Protein AF-A0A416ENE9-F1 (afdb_monomer)

Nearest PDB structures (foldseek):
  2een-assembly1_A  TM=2.221E-01  e=8.097E-01  Pyrococcus horikoshii
  6azi-assembly1_A  TM=4.484E-01  e=7.840E+00  Enterobacter cloacae subsp. cloacae ATCC 13047
  5muk-assembly1_A  TM=2.371E-01  e=2.894E+00  Bacteroides thetaiotaomicron VPI-5482
  2kr0-assembly1_A  TM=1.700E-01  e=6.640E+00  Homo sapiens
  4gak-assembly1_A-2  TM=2.376E-01  e=9.257E+00  Spirosoma linguale DSM 74

pLDDT: mean 71.84, std 27.65, range [28.11, 98.56]

Sequence (291 aa):
MKKYRWVLTAVFAAFLVGTSGCGKKTETIPITTISQSTDDDDPEDNLAASGDSDEIPEYDVDLSKNLNSFQLAIWGDTYEIPESYADFTALGWVYSGDDTKEIQPESFSKGESFEKDGNQITVDIANPDTTAKPVAECLIGGIHIDTSTAEGQNIYVGLPNGVTLQQSLMEDAESIYGAPKDRYETDTSVQFTYEYGLYQTITLGFDNKTGILYSSICRTLRPRLMQKRSMVSAMPQHRKWRPTRHRKPTALKSTTGPSALTMYSIIFPFRSVNFWTTTGPSIRKSPIRPF

Solvent-accessible surface area (backbone atoms only — not comparable to full-atom values): 18878 Å² total; per-residue (Å²): 144,85,88,84,83,87,89,86,86,86,89,91,82,90,90,86,90,82,88,88,85,89,83,91,82,86,89,80,90,84,90,83,82,89,83,90,79,89,81,92,74,79,80,77,82,78,76,72,77,84,71,84,70,77,79,80,83,84,62,95,61,96,62,55,81,47,72,89,61,41,48,40,25,52,80,55,49,78,47,53,49,59,37,49,35,58,63,56,36,71,75,57,42,40,72,76,68,67,50,72,46,69,38,51,44,42,37,70,52,70,75,42,48,33,36,45,97,86,29,50,38,34,30,26,40,28,26,54,43,92,54,67,37,32,46,60,76,23,29,35,17,25,47,36,45,49,36,86,40,90,42,14,55,88,61,49,36,41,37,38,78,75,43,29,54,76,67,31,40,52,67,55,52,35,70,73,73,41,83,53,78,43,79,51,77,53,95,61,34,34,34,37,31,40,72,83,49,87,57,27,38,40,37,41,33,21,36,54,86,80,28,32,24,37,29,42,36,45,34,33,52,72,29,64,61,58,54,52,55,48,52,62,68,68,46,76,79,75,74,78,80,72,83,76,80,78,77,79,82,82,86,78,90,82,89,83,87,88,85,81,89,81,91,82,88,85,84,84,88,85,84,86,81,85,88,80,87,82,80,87,87,90,83,80,89,82,81,90,84,90,132

Mean predicted aligned error: 18.84 Å

Structure (mmCIF, N/CA/C/O backbone):
data_AF-A0A416ENE9-F1
#
_entry.id   AF-A0A416ENE9-F1
#
loop_
_atom_site.group_PDB
_atom_site.id
_atom_site.type_symbol
_atom_site.label_atom_id
_atom_site.label_alt_id
_atom_site.label_comp_id
_atom_site.label_asym_id
_atom_site.label_entity_id
_atom_site.label_seq_id
_atom_site.pdbx_PDB_ins_code
_atom_site.Cartn_x
_atom_site.Cartn_y
_atom_site.Cartn_z
_atom_site.occupancy
_atom_site.B_iso_or_equiv
_atom_site.auth_seq_id
_atom_site.auth_comp_id
_atom_site.auth_asym_id
_atom_site.auth_atom_id
_atom_site.pdbx_PDB_model_num
ATOM 1 N N . MET A 1 1 ? 12.672 -19.596 32.189 1.00 39.06 1 MET A N 1
ATOM 2 C CA . MET A 1 1 ? 14.030 -19.933 32.681 1.00 39.06 1 MET A CA 1
ATOM 3 C C . MET A 1 1 ? 14.532 -21.206 32.009 1.00 39.06 1 MET A C 1
ATOM 5 O O . MET A 1 1 ? 14.071 -22.274 32.378 1.00 39.06 1 MET A O 1
ATOM 9 N N . LYS A 1 2 ? 15.472 -21.107 31.064 1.00 35.88 2 LYS A N 1
ATOM 10 C CA . LYS A 1 2 ? 16.422 -22.173 30.694 1.00 35.88 2 LYS A CA 1
ATOM 11 C C . LYS A 1 2 ? 17.692 -21.471 30.206 1.00 35.88 2 LYS A C 1
ATOM 13 O O . LYS A 1 2 ? 17.624 -20.588 29.363 1.00 35.88 2 LYS A O 1
ATOM 18 N N . LYS A 1 3 ? 18.807 -21.775 30.869 1.00 42.16 3 LYS A N 1
ATOM 19 C CA . LYS A 1 3 ? 20.123 -21.150 30.706 1.00 42.16 3 LYS A CA 1
ATOM 20 C C . LYS A 1 3 ? 20.910 -21.970 29.686 1.00 42.16 3 LYS A C 1
ATOM 22 O O . LYS A 1 3 ? 21.015 -23.174 29.891 1.00 42.16 3 LYS A O 1
ATOM 27 N N . TYR A 1 4 ? 21.531 -21.336 28.695 1.00 46.56 4 TYR A N 1
ATOM 28 C CA . TYR A 1 4 ? 22.657 -21.937 27.980 1.00 46.56 4 TYR A CA 1
ATOM 29 C C . TYR A 1 4 ? 23.856 -20.996 28.022 1.00 46.56 4 TYR A C 1
ATOM 31 O O . TYR A 1 4 ? 23.759 -19.800 27.761 1.00 46.56 4 TYR A O 1
ATOM 39 N N . ARG A 1 5 ? 24.956 -21.566 28.517 1.00 42.00 5 ARG A N 1
ATOM 40 C CA . ARG A 1 5 ? 26.229 -20.923 28.826 1.00 42.00 5 ARG A CA 1
ATOM 41 C C . ARG A 1 5 ? 27.159 -21.015 27.619 1.00 42.00 5 ARG A C 1
ATOM 43 O O . ARG A 1 5 ? 27.181 -22.017 26.917 1.00 42.00 5 ARG A O 1
ATOM 50 N N . TRP A 1 6 ? 27.938 -19.952 27.500 1.00 38.69 6 TRP A N 1
ATOM 51 C CA . TRP A 1 6 ? 29.123 -19.714 26.689 1.00 38.69 6 TRP A CA 1
ATOM 52 C C . TRP A 1 6 ? 30.122 -20.876 26.604 1.00 38.69 6 TRP A C 1
ATOM 54 O O . TRP A 1 6 ? 30.416 -21.481 27.635 1.00 38.69 6 TRP A O 1
ATOM 64 N N . VAL A 1 7 ? 30.780 -21.014 25.446 1.00 40.81 7 VAL A N 1
ATOM 65 C CA . VAL A 1 7 ? 32.229 -21.281 25.360 1.00 40.81 7 VAL A CA 1
ATOM 66 C C . VAL A 1 7 ? 32.810 -20.467 24.199 1.00 40.81 7 VAL A C 1
ATOM 68 O O . VAL A 1 7 ? 32.319 -20.523 23.079 1.00 40.81 7 VAL A O 1
ATOM 71 N N . LEU A 1 8 ? 33.849 -19.696 24.515 1.00 40.25 8 LEU A N 1
ATOM 72 C CA . LEU A 1 8 ? 34.626 -18.809 23.653 1.00 40.25 8 LEU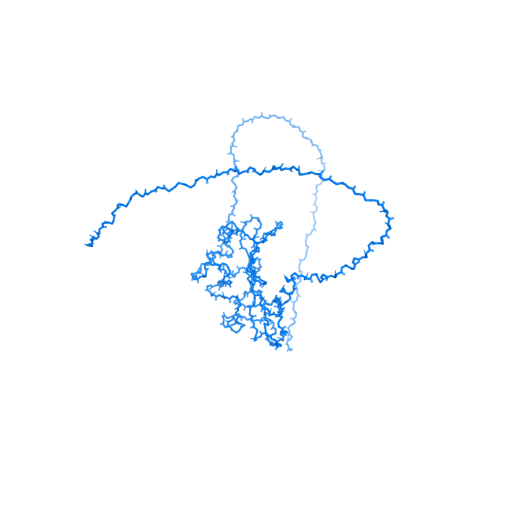 A CA 1
ATOM 73 C C . LEU A 1 8 ? 36.089 -19.262 23.795 1.00 40.25 8 LEU A C 1
ATOM 75 O O . LEU A 1 8 ? 36.548 -19.463 24.918 1.00 40.25 8 LEU A O 1
ATOM 79 N N . THR A 1 9 ? 36.800 -19.484 22.692 1.00 38.09 9 THR A N 1
ATOM 80 C CA . THR A 1 9 ? 38.258 -19.748 22.623 1.00 38.09 9 THR A CA 1
ATOM 81 C C . THR A 1 9 ? 38.667 -19.447 21.172 1.00 38.09 9 THR A C 1
ATOM 83 O O . THR A 1 9 ? 38.177 -20.115 20.276 1.00 38.09 9 THR A O 1
ATOM 86 N N . ALA A 1 10 ? 39.311 -18.343 20.780 1.00 40.31 10 ALA A N 1
ATOM 87 C CA . ALA A 1 10 ? 40.498 -17.605 21.230 1.00 40.31 10 ALA A CA 1
ATOM 88 C C . ALA A 1 10 ? 41.839 -18.166 20.691 1.00 40.31 10 ALA A C 1
ATOM 90 O O . ALA A 1 10 ? 42.343 -19.163 21.190 1.00 40.31 10 ALA A O 1
ATOM 91 N N . VAL A 1 11 ? 42.419 -17.376 19.767 1.00 33.53 11 VAL A N 1
ATOM 92 C CA . VAL A 1 11 ? 43.853 -17.062 19.563 1.00 33.53 11 VAL A CA 1
ATOM 93 C C . VAL A 1 11 ? 44.720 -18.041 18.759 1.00 33.53 11 VAL A C 1
ATOM 95 O O . VAL A 1 11 ? 45.049 -19.117 19.232 1.00 33.53 11 VAL A O 1
ATOM 98 N N . PHE A 1 12 ? 45.260 -17.552 17.633 1.00 29.70 12 PHE A N 1
ATOM 99 C CA . PHE A 1 12 ? 46.707 -17.584 17.373 1.00 29.70 12 PHE A CA 1
ATOM 100 C C . PHE A 1 12 ? 47.134 -16.326 16.607 1.00 29.70 12 PHE A C 1
ATOM 102 O O . PHE A 1 12 ? 46.606 -16.011 15.544 1.00 29.70 12 PHE A O 1
ATOM 109 N N . ALA A 1 13 ? 48.071 -15.590 17.200 1.00 36.03 13 ALA A N 1
ATOM 110 C CA . ALA A 1 13 ? 48.685 -14.390 16.661 1.00 36.03 13 ALA A CA 1
ATOM 111 C C . ALA A 1 13 ? 50.164 -14.647 16.345 1.00 36.03 13 ALA A C 1
ATOM 113 O O . ALA A 1 13 ? 50.807 -15.471 16.992 1.00 36.03 13 ALA A O 1
ATOM 114 N N . ALA A 1 14 ? 50.665 -13.800 15.444 1.00 37.34 14 ALA A N 1
ATOM 115 C CA . ALA A 1 14 ? 52.054 -13.393 15.248 1.00 37.34 14 ALA A CA 1
ATOM 116 C C . ALA A 1 14 ? 52.993 -14.338 14.483 1.00 37.34 14 ALA A C 1
ATOM 118 O O . ALA A 1 14 ? 53.414 -15.377 14.976 1.00 37.34 14 ALA A O 1
ATOM 119 N N . PHE A 1 15 ? 53.481 -13.834 13.345 1.00 28.11 15 PHE A N 1
ATOM 120 C CA . PHE A 1 15 ? 54.912 -13.867 13.052 1.00 28.11 15 PHE A CA 1
ATOM 121 C C . PHE A 1 15 ? 55.304 -12.616 12.255 1.00 28.11 15 PHE A C 1
ATOM 123 O O . PHE A 1 15 ? 54.760 -12.352 11.185 1.00 28.11 15 PHE A O 1
ATOM 130 N N . LEU A 1 16 ? 56.233 -11.828 12.800 1.00 40.56 16 LEU A N 1
ATOM 131 C CA . LEU A 1 16 ? 56.859 -10.689 12.136 1.00 40.56 16 LEU A CA 1
ATOM 132 C C . LEU A 1 16 ? 58.361 -10.670 12.476 1.00 40.56 16 LEU A C 1
ATOM 134 O O . LEU A 1 16 ? 58.737 -10.855 13.631 1.00 40.56 16 LEU A O 1
ATOM 138 N N . VAL A 1 17 ? 59.147 -10.321 11.449 1.00 43.25 17 VAL A N 1
ATOM 139 C CA . VAL A 1 17 ? 60.545 -9.835 11.407 1.00 43.25 17 VAL A CA 1
ATOM 140 C C . VAL A 1 17 ? 61.692 -10.858 11.294 1.00 43.25 17 VAL A C 1
ATOM 142 O O . VAL A 1 17 ? 61.923 -11.682 12.170 1.00 43.25 17 VAL A O 1
ATOM 145 N N . GLY A 1 18 ? 62.502 -10.668 10.235 1.00 32.44 18 GLY A N 1
ATOM 146 C CA . GLY A 1 18 ? 63.827 -11.268 10.039 1.00 32.44 18 GLY A CA 1
ATOM 147 C C . GLY A 1 18 ? 64.600 -10.748 8.808 1.00 32.44 18 GLY A C 1
ATOM 148 O O . GLY A 1 18 ? 64.788 -11.487 7.858 1.00 32.44 18 GLY A O 1
ATOM 149 N N . THR A 1 19 ? 65.019 -9.474 8.845 1.00 42.41 19 THR A N 1
ATOM 150 C CA . THR A 1 19 ? 66.296 -8.889 8.345 1.00 42.41 19 THR A CA 1
ATOM 151 C C . THR A 1 19 ? 66.898 -9.241 6.964 1.00 42.41 19 THR A C 1
ATOM 153 O O . THR A 1 19 ? 67.341 -10.366 6.749 1.00 42.41 19 THR A O 1
ATOM 156 N N . SER A 1 20 ? 67.164 -8.202 6.149 1.00 39.47 20 SER A N 1
ATOM 157 C CA . SER A 1 20 ? 68.506 -7.740 5.681 1.00 39.47 20 SER A CA 1
ATOM 158 C C . SER A 1 20 ? 68.464 -7.134 4.266 1.00 39.47 20 SER A C 1
ATOM 160 O O . SER A 1 20 ? 67.946 -7.766 3.357 1.00 39.47 20 SER A O 1
ATOM 162 N N . GLY A 1 21 ? 69.099 -5.969 4.048 1.00 28.62 21 GLY A N 1
ATOM 163 C CA . GLY A 1 21 ? 69.583 -5.591 2.703 1.00 28.62 21 GLY A CA 1
ATOM 164 C C . GLY A 1 21 ? 69.333 -4.155 2.227 1.00 28.62 21 GLY A C 1
ATOM 165 O O . GLY A 1 21 ? 68.432 -3.898 1.446 1.00 28.62 21 GLY A O 1
ATOM 166 N N . CYS A 1 22 ? 70.191 -3.252 2.696 1.00 33.41 22 CYS A N 1
ATOM 167 C CA . CYS A 1 22 ? 70.492 -1.874 2.283 1.00 33.41 22 CYS A CA 1
ATOM 168 C C . CYS A 1 22 ? 70.333 -1.481 0.787 1.00 33.41 22 CYS A C 1
ATOM 170 O O . CYS A 1 22 ? 70.773 -2.216 -0.091 1.00 33.41 22 CYS A O 1
ATOM 172 N N . GLY A 1 23 ? 69.907 -0.228 0.529 1.00 30.52 23 GLY A N 1
ATOM 173 C CA . GLY A 1 23 ? 70.379 0.548 -0.635 1.00 30.52 23 GLY A CA 1
ATOM 174 C C . GLY A 1 23 ? 69.389 1.531 -1.280 1.00 30.52 23 GLY A C 1
ATOM 175 O O . GLY A 1 23 ? 68.724 1.188 -2.247 1.00 30.52 23 GLY A O 1
ATOM 176 N N . LYS A 1 24 ? 69.348 2.789 -0.812 1.00 36.44 24 LYS A N 1
ATOM 177 C CA . LYS A 1 24 ? 68.755 3.939 -1.534 1.00 36.44 24 LYS A CA 1
ATOM 178 C C . LYS A 1 24 ? 69.532 4.231 -2.825 1.00 36.44 24 LYS A C 1
ATOM 180 O O . LYS A 1 24 ? 70.746 4.352 -2.695 1.00 36.44 24 LYS A O 1
ATOM 185 N N . LYS A 1 25 ? 68.855 4.530 -3.949 1.00 33.84 25 LYS A N 1
ATOM 186 C CA . LYS A 1 25 ? 69.170 5.648 -4.879 1.00 33.84 25 LYS A CA 1
ATOM 187 C C . LYS A 1 25 ? 67.933 6.067 -5.693 1.00 33.84 25 LYS A C 1
ATOM 189 O O . LYS A 1 25 ? 67.255 5.231 -6.275 1.00 33.84 25 LYS A O 1
ATOM 194 N N . THR A 1 26 ? 67.681 7.371 -5.684 1.00 34.91 26 THR A N 1
ATOM 195 C CA . THR A 1 26 ? 66.793 8.143 -6.568 1.00 34.91 26 THR A CA 1
ATOM 196 C C . THR A 1 26 ? 67.544 8.490 -7.864 1.00 34.91 26 THR A C 1
ATOM 198 O O . THR A 1 26 ? 68.770 8.391 -7.873 1.00 34.91 26 THR A O 1
ATOM 201 N N . GLU A 1 27 ? 66.801 8.987 -8.864 1.00 34.12 27 GLU A N 1
ATOM 202 C CA . GLU A 1 27 ? 67.192 9.574 -10.170 1.00 34.12 27 GLU A CA 1
ATOM 203 C C . GLU A 1 27 ? 67.076 8.607 -11.357 1.00 34.12 27 GLU A C 1
ATOM 205 O O . GLU A 1 27 ? 67.411 7.438 -11.227 1.00 34.12 27 GLU A O 1
ATOM 210 N N . THR A 1 28 ? 66.669 8.970 -12.576 1.00 31.48 28 THR A N 1
ATOM 211 C CA . THR A 1 28 ? 65.999 10.126 -13.203 1.00 31.48 28 THR A CA 1
ATOM 212 C C . THR A 1 28 ? 65.699 9.637 -14.632 1.00 31.48 28 THR A C 1
ATOM 214 O O . THR A 1 28 ? 66.500 8.911 -15.219 1.00 31.48 28 THR A O 1
ATOM 217 N N . ILE A 1 29 ? 64.543 9.994 -15.188 1.00 43.59 29 ILE A N 1
ATOM 218 C CA . ILE A 1 29 ? 64.125 9.680 -16.568 1.00 43.59 29 ILE A CA 1
ATOM 219 C C . ILE A 1 29 ? 65.043 10.394 -17.584 1.00 43.59 29 ILE A C 1
ATOM 221 O O . ILE A 1 29 ? 65.392 11.554 -17.360 1.00 43.59 29 ILE A O 1
ATOM 225 N N . PRO A 1 30 ? 65.326 9.784 -18.753 1.00 34.00 30 PRO A N 1
ATOM 226 C CA . PRO A 1 30 ? 65.207 10.568 -19.981 1.00 34.00 30 PRO A CA 1
ATOM 227 C C . PRO A 1 30 ? 64.375 9.865 -21.065 1.00 34.00 30 PRO A C 1
ATOM 229 O O . PRO A 1 30 ? 64.554 8.694 -21.389 1.00 34.00 30 PRO A O 1
ATOM 232 N N . ILE A 1 31 ? 63.461 10.651 -21.630 1.00 41.31 31 ILE A N 1
ATOM 233 C CA . ILE A 1 31 ? 62.626 10.379 -22.803 1.00 41.31 31 ILE A CA 1
ATOM 234 C C . ILE A 1 31 ? 63.497 10.487 -24.061 1.00 41.31 31 ILE A C 1
ATOM 236 O O . ILE A 1 31 ? 64.204 11.482 -24.192 1.00 41.31 31 ILE A O 1
ATOM 240 N N . THR A 1 32 ? 63.392 9.553 -25.017 1.00 29.34 32 THR A N 1
ATOM 241 C CA . THR A 1 32 ? 63.591 9.812 -26.464 1.00 29.34 32 THR A CA 1
ATOM 242 C C . THR A 1 32 ? 62.905 8.730 -27.319 1.00 29.34 32 THR A C 1
ATOM 244 O O . THR A 1 32 ? 63.378 7.607 -27.426 1.00 29.34 32 THR A O 1
ATOM 247 N N . THR A 1 33 ? 61.780 9.141 -27.913 1.00 32.41 33 THR A N 1
ATOM 248 C CA . THR A 1 33 ? 61.369 8.993 -29.326 1.00 32.41 33 THR A CA 1
ATOM 249 C C . THR A 1 33 ? 61.177 7.608 -29.972 1.00 32.41 33 THR A C 1
ATOM 251 O O . THR A 1 33 ? 62.104 7.004 -30.494 1.00 32.41 33 THR A O 1
ATOM 254 N N . ILE A 1 34 ? 59.892 7.230 -30.047 1.00 41.41 34 ILE A N 1
ATOM 255 C CA . ILE A 1 34 ? 59.088 6.818 -31.223 1.00 41.41 34 ILE A CA 1
ATOM 256 C C . ILE A 1 34 ? 59.750 5.901 -32.273 1.00 41.41 34 ILE A C 1
ATOM 258 O O . ILE A 1 34 ? 60.550 6.328 -33.103 1.00 41.41 34 ILE A O 1
ATOM 262 N N . SER A 1 35 ? 59.207 4.686 -32.384 1.00 32.97 35 SER A N 1
ATOM 263 C CA . SER A 1 35 ? 58.854 4.078 -33.674 1.00 32.97 35 SER A CA 1
ATOM 264 C C . SER A 1 35 ? 57.544 3.308 -33.524 1.00 32.97 35 SER A C 1
ATOM 266 O O . SER A 1 35 ? 57.396 2.476 -32.635 1.00 32.97 35 SER A O 1
ATOM 268 N N . GLN A 1 36 ? 56.580 3.682 -34.360 1.00 38.69 36 GLN A N 1
ATOM 269 C CA . GLN A 1 36 ? 55.254 3.091 -34.491 1.00 38.69 36 GLN A CA 1
ATOM 270 C C . GLN A 1 36 ? 55.334 1.746 -35.221 1.00 38.69 36 GLN A C 1
ATOM 272 O O . GLN A 1 36 ? 55.980 1.671 -36.263 1.00 38.69 36 GLN A O 1
ATOM 277 N N . SER A 1 37 ? 54.560 0.764 -34.760 1.00 37.75 37 SER A N 1
ATOM 278 C CA . SER A 1 37 ? 53.682 -0.036 -35.625 1.00 37.75 37 SER A CA 1
ATOM 279 C C . SER A 1 37 ? 52.679 -0.811 -34.764 1.00 37.75 37 SER A C 1
ATOM 281 O O . SER A 1 37 ? 53.076 -1.699 -34.021 1.00 37.75 37 SER A O 1
ATOM 283 N N . THR A 1 38 ? 51.424 -0.358 -34.847 1.00 42.97 38 THR A N 1
ATOM 284 C CA . THR A 1 38 ? 50.146 -1.096 -34.799 1.00 42.97 38 THR A CA 1
ATOM 285 C C . THR A 1 38 ? 50.106 -2.426 -34.051 1.00 42.97 38 THR A C 1
ATOM 287 O O . THR A 1 38 ? 50.621 -3.407 -34.571 1.00 42.97 38 THR A O 1
ATOM 290 N N . ASP A 1 39 ? 49.371 -2.452 -32.940 1.00 37.25 39 ASP A N 1
ATOM 291 C CA . ASP A 1 39 ? 48.390 -3.504 -32.666 1.00 37.25 39 ASP A CA 1
ATOM 292 C C . ASP A 1 39 ? 47.228 -2.862 -31.889 1.00 37.25 39 ASP A C 1
ATOM 294 O O . ASP A 1 39 ? 47.420 -2.226 -30.849 1.00 37.25 39 ASP A O 1
ATOM 298 N N . ASP A 1 40 ? 46.051 -2.917 -32.512 1.00 50.19 40 ASP A N 1
ATOM 299 C CA . ASP A 1 40 ? 44.753 -2.573 -31.944 1.00 50.19 40 ASP A CA 1
ATOM 300 C C . ASP A 1 40 ? 44.387 -3.647 -30.915 1.00 50.19 40 ASP A C 1
ATOM 302 O O . ASP A 1 40 ? 44.014 -4.751 -31.297 1.00 50.19 40 ASP A O 1
ATOM 306 N N . ASP A 1 41 ? 44.460 -3.318 -29.628 1.00 45.22 41 ASP A N 1
ATOM 307 C CA . ASP A 1 41 ? 43.776 -4.072 -28.578 1.00 45.22 41 ASP A CA 1
ATOM 308 C C . ASP A 1 41 ? 42.846 -3.105 -27.841 1.00 45.22 41 ASP A C 1
ATOM 310 O O . ASP A 1 41 ? 43.226 -2.401 -26.900 1.00 45.22 41 ASP A O 1
ATOM 314 N N . ASP A 1 42 ? 41.617 -3.045 -28.348 1.00 45.09 42 ASP A N 1
ATOM 315 C CA . ASP A 1 42 ? 40.442 -2.568 -27.628 1.00 45.09 42 ASP A CA 1
ATOM 316 C C . ASP A 1 42 ? 40.254 -3.477 -26.400 1.00 45.09 42 ASP A C 1
ATOM 318 O O . ASP A 1 42 ? 40.093 -4.691 -26.571 1.00 45.09 42 ASP A O 1
ATOM 322 N N . PRO A 1 43 ? 40.338 -2.980 -25.153 1.00 47.91 43 PRO A N 1
ATOM 323 C CA . PRO A 1 43 ? 40.020 -3.819 -24.018 1.00 47.91 43 PRO A CA 1
ATOM 324 C C . PRO A 1 43 ? 38.510 -4.037 -24.020 1.00 47.91 43 PRO A C 1
ATOM 326 O O . PRO A 1 43 ? 37.755 -3.142 -23.640 1.00 47.91 43 PRO A O 1
ATOM 329 N N . GLU A 1 44 ? 38.094 -5.235 -24.444 1.00 45.91 44 GLU A N 1
ATOM 330 C CA . GLU A 1 44 ? 36.730 -5.716 -24.269 1.00 45.91 44 GLU A CA 1
ATOM 331 C C . GLU A 1 44 ? 36.257 -5.390 -22.851 1.00 45.91 44 GLU A C 1
ATOM 333 O O . GLU A 1 44 ? 36.810 -5.858 -21.848 1.00 45.91 44 GLU A O 1
ATOM 338 N N . ASP A 1 45 ? 35.221 -4.558 -22.805 1.00 40.84 45 ASP A N 1
ATOM 339 C CA . ASP A 1 45 ? 34.403 -4.284 -21.642 1.00 40.84 45 ASP A CA 1
ATOM 340 C C . ASP A 1 45 ? 33.721 -5.586 -21.220 1.00 40.84 45 ASP A C 1
ATOM 342 O O . ASP A 1 45 ? 32.595 -5.902 -21.601 1.00 40.84 45 ASP A O 1
ATOM 346 N N . ASN A 1 46 ? 34.446 -6.398 -20.456 1.00 43.50 46 ASN A N 1
ATOM 347 C CA . ASN A 1 46 ? 33.910 -7.585 -19.817 1.00 43.50 46 ASN A CA 1
ATOM 348 C C . ASN A 1 46 ? 33.151 -7.150 -18.554 1.00 43.50 46 ASN A C 1
ATOM 350 O O . ASN A 1 46 ? 33.515 -7.479 -17.421 1.00 43.50 46 ASN A O 1
ATOM 354 N N . LEU A 1 47 ? 32.074 -6.386 -18.764 1.00 44.91 47 LEU A N 1
ATOM 355 C CA . LEU A 1 47 ? 30.949 -6.321 -17.843 1.00 44.91 47 LEU A CA 1
ATOM 356 C C . LEU A 1 47 ? 30.324 -7.713 -17.827 1.00 44.91 47 LEU A C 1
ATOM 358 O O . LEU A 1 47 ? 29.388 -8.025 -18.562 1.00 44.91 47 LEU A O 1
ATOM 362 N N . ALA A 1 48 ? 30.885 -8.571 -16.979 1.00 35.47 48 ALA A N 1
ATOM 363 C CA . ALA A 1 48 ? 30.236 -9.789 -16.554 1.00 35.47 48 ALA A CA 1
ATOM 364 C C . ALA A 1 48 ? 28.869 -9.395 -15.983 1.00 35.47 48 ALA A C 1
ATOM 366 O O . ALA A 1 48 ? 28.764 -8.890 -14.865 1.00 35.47 48 ALA A O 1
ATOM 367 N N . ALA A 1 49 ? 27.828 -9.602 -16.787 1.00 42.19 49 ALA A N 1
ATOM 368 C CA . ALA A 1 49 ? 26.459 -9.638 -16.332 1.00 42.19 49 ALA A CA 1
ATOM 369 C C . ALA A 1 49 ? 26.375 -10.737 -15.268 1.00 42.19 49 ALA A C 1
ATOM 371 O O . ALA A 1 49 ? 26.264 -11.924 -15.576 1.00 42.19 49 ALA A O 1
ATOM 372 N N . SER A 1 50 ? 26.469 -10.346 -14.000 1.00 43.94 50 SER A N 1
ATOM 373 C CA . SER A 1 50 ? 26.054 -11.167 -12.871 1.00 43.94 50 SER A CA 1
ATOM 374 C C . SER A 1 50 ? 24.526 -11.215 -12.877 1.00 43.94 50 SER A C 1
ATOM 376 O O . SER A 1 50 ? 23.866 -10.561 -12.075 1.00 43.94 50 SER A O 1
ATOM 378 N N . GLY A 1 51 ? 23.976 -11.903 -13.873 1.00 40.62 51 GLY A N 1
ATOM 379 C CA . GLY A 1 51 ? 22.555 -12.149 -14.039 1.00 40.62 51 GLY A CA 1
ATOM 380 C C . GLY A 1 51 ? 22.193 -13.479 -13.403 1.00 40.62 51 GLY A C 1
ATOM 381 O O . GLY A 1 51 ? 21.964 -14.445 -14.117 1.00 40.62 51 GLY A O 1
ATOM 382 N N . ASP A 1 52 ? 22.146 -13.508 -12.075 1.00 37.22 52 ASP A N 1
ATOM 383 C CA . ASP A 1 52 ? 21.163 -14.338 -11.375 1.00 37.22 52 ASP A CA 1
ATOM 384 C C . ASP A 1 52 ? 20.024 -13.374 -11.017 1.00 37.22 52 ASP A C 1
ATOM 386 O O . ASP A 1 52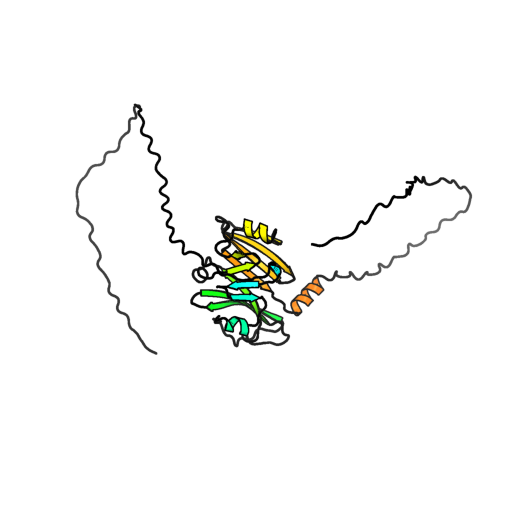 ? 19.871 -12.915 -9.889 1.00 37.22 52 ASP A O 1
ATOM 390 N N . SER A 1 53 ? 19.335 -12.895 -12.057 1.00 53.56 53 SER A N 1
ATOM 391 C CA . SER A 1 53 ? 18.083 -12.174 -11.870 1.00 53.56 53 SER A CA 1
ATOM 392 C C . SER A 1 53 ? 17.038 -13.254 -11.683 1.00 53.56 53 SER A C 1
ATOM 394 O O . SER A 1 53 ? 16.616 -13.851 -12.673 1.00 53.56 53 SER A O 1
ATOM 396 N N . ASP A 1 54 ? 16.656 -13.522 -10.437 1.00 67.62 54 ASP A N 1
ATOM 397 C CA . ASP A 1 54 ? 15.464 -14.314 -10.158 1.00 67.62 54 ASP A CA 1
ATOM 398 C C . ASP A 1 54 ? 14.314 -13.746 -11.005 1.00 67.62 54 ASP A C 1
ATOM 400 O O . ASP A 1 54 ? 14.018 -12.547 -10.972 1.00 67.62 54 ASP A O 1
ATOM 404 N N . GLU A 1 55 ? 13.738 -14.586 -11.863 1.00 78.81 55 GLU A N 1
ATOM 405 C CA . GLU A 1 55 ? 12.640 -14.192 -12.737 1.00 78.81 55 GLU A CA 1
ATOM 406 C C . GLU A 1 55 ? 11.445 -13.796 -11.863 1.00 78.81 55 GLU A C 1
ATOM 408 O O . GLU A 1 55 ? 10.964 -14.590 -11.051 1.00 78.81 55 GLU A O 1
ATOM 413 N N . ILE A 1 56 ? 10.981 -12.550 -11.998 1.00 83.12 56 ILE A N 1
ATOM 414 C CA . ILE A 1 56 ? 9.813 -12.062 -11.261 1.00 83.12 56 ILE A CA 1
ATOM 415 C C . ILE A 1 56 ? 8.583 -12.830 -11.768 1.00 83.12 56 ILE A C 1
ATOM 417 O O . ILE A 1 56 ? 8.273 -12.738 -12.958 1.00 83.12 56 ILE A O 1
ATOM 421 N N . PRO A 1 57 ? 7.870 -13.572 -10.901 1.00 86.38 57 PRO A N 1
ATOM 422 C CA . PRO A 1 57 ? 6.722 -14.359 -11.310 1.00 86.38 57 PRO A CA 1
ATOM 423 C C . PRO A 1 57 ? 5.586 -13.454 -11.784 1.00 86.38 57 PRO A C 1
ATOM 425 O O . PRO A 1 57 ? 5.233 -12.466 -11.136 1.00 86.38 57 PRO A O 1
ATOM 428 N N . GLU A 1 58 ? 4.986 -13.838 -12.904 1.00 85.50 58 GLU A N 1
ATOM 429 C CA . GLU A 1 58 ? 3.800 -13.193 -13.451 1.00 85.50 58 GLU A CA 1
ATOM 430 C C . GLU A 1 58 ? 2.537 -13.876 -12.912 1.00 85.50 58 GLU A C 1
ATOM 432 O O . GLU A 1 58 ? 2.442 -15.105 -12.863 1.00 85.50 58 GLU A O 1
ATOM 437 N N . TYR A 1 59 ? 1.556 -13.071 -12.505 1.00 88.19 59 TYR A N 1
ATOM 438 C CA . TYR A 1 59 ? 0.263 -13.547 -12.019 1.00 88.19 59 TYR A CA 1
ATOM 439 C C . TYR A 1 59 ? -0.832 -13.042 -12.956 1.00 88.19 59 TYR A C 1
ATOM 441 O O . TYR A 1 59 ? -0.947 -11.838 -13.182 1.00 88.19 59 TYR A O 1
ATOM 449 N N . ASP A 1 60 ? -1.654 -13.955 -13.472 1.00 86.75 60 ASP A N 1
ATOM 450 C CA . ASP A 1 60 ? -2.836 -13.604 -14.263 1.00 86.75 60 ASP A CA 1
ATOM 451 C C . ASP A 1 60 ? -3.951 -13.123 -13.323 1.00 86.75 60 ASP A C 1
ATOM 453 O O . ASP A 1 60 ? -4.590 -13.924 -12.636 1.00 86.75 60 ASP A O 1
ATOM 457 N N . VAL A 1 61 ? -4.132 -11.802 -13.238 1.00 91.12 61 VAL A N 1
ATOM 458 C CA . VAL A 1 61 ? -5.112 -11.162 -12.351 1.00 91.12 61 VAL A CA 1
ATOM 459 C C . VAL A 1 61 ? -5.948 -10.148 -13.126 1.00 91.12 61 VAL A C 1
ATOM 461 O O . VAL A 1 61 ? -5.421 -9.219 -13.737 1.00 91.12 61 VAL A O 1
ATOM 464 N N . ASP A 1 62 ? -7.273 -10.287 -13.049 1.00 91.50 62 ASP A N 1
ATOM 465 C CA . ASP A 1 62 ? -8.224 -9.343 -13.643 1.00 91.50 62 ASP A CA 1
ATOM 466 C C . ASP A 1 62 ? -8.474 -8.161 -12.692 1.00 91.50 62 ASP A C 1
ATOM 468 O O . ASP A 1 62 ? -9.402 -8.161 -11.881 1.00 91.50 62 ASP A O 1
ATOM 472 N N . LEU A 1 63 ? -7.599 -7.156 -12.760 1.00 94.56 63 LEU A N 1
ATOM 473 C CA . LEU A 1 63 ? -7.760 -5.900 -12.028 1.00 94.56 63 LEU A CA 1
ATOM 474 C C . LEU A 1 63 ? -8.602 -4.891 -12.819 1.00 94.56 63 LEU A C 1
ATOM 476 O O . LEU A 1 63 ? -8.613 -4.857 -14.052 1.00 94.56 63 LEU A O 1
ATOM 480 N N . SER A 1 64 ? -9.249 -3.976 -12.095 1.00 93.19 64 SER A N 1
ATOM 481 C CA . SER A 1 64 ? -9.842 -2.771 -12.683 1.00 93.19 64 SER A CA 1
ATOM 482 C C . SER A 1 64 ? -8.872 -2.053 -13.628 1.00 93.19 64 SER A C 1
ATOM 484 O O . SER A 1 64 ? -7.668 -1.989 -13.398 1.00 93.19 64 SER A O 1
ATOM 486 N N . LYS A 1 65 ? -9.422 -1.407 -14.660 1.00 91.81 65 LYS A N 1
ATOM 487 C CA . LYS A 1 65 ? -8.660 -0.555 -15.590 1.00 91.81 65 LYS A CA 1
ATOM 488 C C . LYS A 1 65 ? -8.334 0.828 -15.035 1.00 91.81 65 LYS A C 1
ATOM 490 O O . LYS A 1 65 ? -7.621 1.594 -15.672 1.00 91.81 65 LYS A O 1
ATOM 495 N N . ASN A 1 66 ? -8.912 1.211 -13.902 1.00 91.44 66 ASN A N 1
ATOM 496 C CA . ASN A 1 66 ? -8.731 2.547 -13.347 1.00 91.44 66 ASN A CA 1
ATOM 497 C C . ASN A 1 66 ? -7.973 2.470 -12.032 1.00 91.44 66 ASN A C 1
ATOM 499 O O . ASN A 1 66 ? -8.405 1.770 -11.122 1.00 91.44 66 ASN A O 1
ATOM 503 N N . LEU A 1 67 ? -6.918 3.274 -11.900 1.00 94.12 67 LEU A N 1
ATOM 504 C CA . LEU A 1 67 ? -6.127 3.368 -10.673 1.00 94.12 67 LEU A CA 1
ATOM 505 C C . LEU A 1 67 ? -6.969 3.832 -9.467 1.00 94.12 67 LEU A C 1
ATOM 507 O O . LEU A 1 67 ? -6.732 3.431 -8.334 1.00 94.12 67 LEU A O 1
ATOM 511 N N . ASN A 1 68 ? -8.030 4.608 -9.707 1.00 92.88 68 ASN A N 1
ATOM 512 C CA . ASN A 1 68 ? -8.952 5.069 -8.666 1.00 92.88 68 ASN A CA 1
ATOM 513 C C . ASN A 1 68 ? -9.943 4.006 -8.152 1.00 92.88 68 ASN A C 1
ATOM 515 O O . ASN A 1 68 ? -10.799 4.348 -7.335 1.00 92.88 68 ASN A O 1
ATOM 519 N N . SER A 1 69 ? -9.860 2.752 -8.613 1.00 94.00 69 SER A N 1
ATOM 520 C CA . SER A 1 69 ? -10.564 1.642 -7.963 1.00 94.00 69 SER A CA 1
ATOM 521 C C . SER A 1 69 ? -9.912 1.236 -6.646 1.00 94.00 69 SER A C 1
ATOM 523 O O . SER A 1 69 ? -10.543 0.528 -5.874 1.00 94.00 69 SER A O 1
ATOM 525 N N . PHE A 1 70 ? -8.671 1.676 -6.385 1.00 95.06 70 PHE A N 1
ATOM 526 C CA . PHE A 1 70 ? -7.891 1.280 -5.206 1.00 95.06 70 PHE A CA 1
ATOM 527 C C . PHE A 1 70 ? -7.733 -0.240 -5.076 1.00 95.06 70 PHE A C 1
ATOM 529 O O . PHE A 1 70 ? -7.618 -0.766 -3.968 1.00 95.06 70 PHE A O 1
ATOM 536 N N . GLN A 1 71 ? -7.719 -0.923 -6.222 1.00 96.19 71 GLN A N 1
ATOM 537 C CA . GLN A 1 71 ? -7.425 -2.343 -6.307 1.00 96.19 71 GLN A CA 1
ATOM 538 C C . GLN A 1 71 ? -5.939 -2.568 -6.560 1.00 96.19 71 GLN A C 1
ATOM 540 O O . GLN A 1 71 ? -5.308 -1.811 -7.300 1.00 96.19 71 GLN A O 1
ATOM 545 N N . LEU A 1 72 ? -5.403 -3.624 -5.965 1.00 97.19 72 LEU A N 1
ATOM 546 C CA . LEU A 1 72 ? -4.079 -4.155 -6.265 1.00 97.19 72 LEU A CA 1
ATOM 547 C C . LEU A 1 72 ? -4.094 -5.674 -6.103 1.00 97.19 72 LEU A C 1
ATOM 549 O O . LEU A 1 72 ? -4.965 -6.220 -5.428 1.00 97.19 72 LEU A O 1
ATOM 553 N N . ALA A 1 73 ? -3.114 -6.340 -6.693 1.00 97.19 73 ALA A N 1
ATOM 554 C CA . ALA A 1 73 ? -2.873 -7.756 -6.484 1.00 97.19 73 ALA A CA 1
ATOM 555 C C . ALA A 1 73 ? -1.569 -7.957 -5.717 1.00 97.19 73 ALA A C 1
ATOM 557 O O . ALA A 1 73 ? -0.581 -7.311 -6.054 1.00 97.19 73 ALA A O 1
ATOM 558 N N . ILE A 1 74 ? -1.542 -8.856 -4.733 1.00 97.38 74 ILE A N 1
ATOM 559 C CA . ILE A 1 74 ? -0.311 -9.297 -4.060 1.00 97.38 74 ILE A CA 1
ATOM 560 C C . ILE A 1 74 ? -0.231 -10.814 -4.200 1.00 97.38 74 ILE A C 1
ATOM 562 O O . ILE A 1 74 ? -1.125 -11.512 -3.728 1.00 97.38 74 ILE A O 1
ATOM 566 N N . TRP A 1 75 ? 0.812 -11.321 -4.865 1.00 95.69 75 TRP A N 1
ATOM 567 C CA . TRP A 1 75 ? 0.967 -12.754 -5.183 1.00 95.69 75 TRP A CA 1
ATOM 568 C C . TRP A 1 75 ? -0.259 -13.387 -5.867 1.00 95.69 75 TRP A C 1
ATOM 570 O O . TRP A 1 75 ? -0.596 -14.544 -5.627 1.00 95.69 75 TRP A O 1
ATOM 580 N N . GLY A 1 76 ? -0.956 -12.614 -6.700 1.00 94.38 76 GLY A N 1
ATOM 581 C CA . GLY A 1 76 ? -2.170 -13.052 -7.391 1.00 94.38 76 GLY A CA 1
ATOM 582 C C . GLY A 1 76 ? -3.475 -12.847 -6.612 1.00 94.38 76 GLY A C 1
ATOM 583 O O . GLY A 1 76 ? -4.535 -12.792 -7.233 1.00 94.38 76 GLY A O 1
ATOM 584 N N . ASP A 1 77 ? -3.429 -12.655 -5.290 1.00 96.38 77 ASP A N 1
ATOM 585 C CA . ASP A 1 77 ? -4.619 -12.331 -4.494 1.00 96.38 77 ASP A CA 1
ATOM 586 C C . ASP A 1 77 ? -5.023 -10.872 -4.736 1.00 96.38 77 ASP A C 1
ATOM 588 O O . ASP A 1 77 ? -4.183 -9.977 -4.657 1.00 96.38 77 ASP A O 1
ATOM 592 N N . THR A 1 78 ? -6.302 -10.613 -5.020 1.00 96.31 78 THR A N 1
ATOM 593 C CA . THR A 1 78 ? -6.819 -9.255 -5.266 1.00 96.31 78 THR A CA 1
ATOM 594 C C . THR A 1 78 ? -7.320 -8.611 -3.977 1.00 96.31 78 THR A C 1
ATOM 596 O O . THR A 1 78 ? -8.066 -9.233 -3.228 1.00 96.31 78 THR A O 1
ATOM 599 N N . TYR A 1 79 ? -6.971 -7.343 -3.776 1.00 96.19 79 TYR A N 1
ATOM 600 C CA . TYR A 1 79 ? -7.371 -6.515 -2.638 1.00 96.19 79 TYR A CA 1
ATOM 601 C C . TYR A 1 79 ? -8.071 -5.254 -3.143 1.00 96.19 79 TYR A C 1
ATOM 603 O O . TYR A 1 79 ? -7.656 -4.691 -4.158 1.00 96.19 79 TYR A O 1
ATOM 611 N N . GLU A 1 80 ? -9.079 -4.764 -2.418 1.00 94.88 80 GLU A N 1
ATOM 612 C CA . GLU A 1 80 ? -9.757 -3.491 -2.710 1.00 94.88 80 GLU A CA 1
ATOM 613 C C . GLU A 1 80 ? -9.824 -2.614 -1.457 1.00 94.88 80 GLU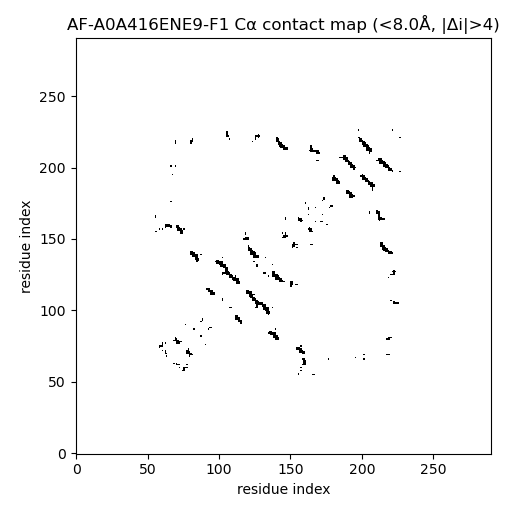 A C 1
ATOM 615 O O . GLU A 1 80 ? -10.471 -2.963 -0.475 1.00 94.88 80 GLU A O 1
ATOM 620 N N . ILE A 1 81 ? -9.174 -1.445 -1.480 1.00 94.25 81 ILE A N 1
ATOM 621 C CA . ILE A 1 81 ? -9.056 -0.594 -0.287 1.00 94.25 81 ILE A CA 1
ATOM 622 C C . ILE A 1 81 ? -10.145 0.495 -0.253 1.00 94.25 81 ILE A C 1
ATOM 624 O O . ILE A 1 81 ? -10.221 1.335 -1.158 1.00 94.25 81 ILE A O 1
ATOM 628 N N . PRO A 1 82 ? -10.925 0.607 0.840 1.00 94.81 82 PRO A N 1
ATOM 629 C CA . PRO A 1 82 ? -10.739 -0.074 2.120 1.00 94.81 82 PRO A CA 1
ATOM 630 C C . PRO A 1 82 ? -11.415 -1.450 2.194 1.00 94.81 82 PRO A C 1
ATOM 632 O O . PRO A 1 82 ? -12.504 -1.631 1.656 1.00 94.81 82 PRO A O 1
ATOM 635 N N . GLU A 1 83 ? -10.829 -2.347 2.986 1.00 95.12 83 GLU A N 1
ATOM 636 C CA . GLU A 1 83 ? -11.341 -3.701 3.255 1.00 95.12 83 GLU A CA 1
ATOM 637 C C . GLU A 1 83 ? -11.466 -3.947 4.767 1.00 95.12 83 GLU A C 1
ATOM 639 O O . GLU A 1 83 ? -10.910 -3.191 5.567 1.00 95.12 83 GLU A O 1
ATOM 644 N N . SER A 1 84 ? -12.211 -4.965 5.204 1.00 96.31 84 SER A N 1
ATOM 645 C CA . SER A 1 84 ? -12.256 -5.312 6.627 1.00 96.31 84 SER A CA 1
ATOM 646 C C . SER A 1 84 ? -10.939 -5.950 7.088 1.00 96.31 84 SER A C 1
ATOM 648 O O . SER A 1 84 ? -10.285 -6.668 6.335 1.00 96.31 84 SER A O 1
ATOM 650 N N . TYR A 1 85 ? -10.546 -5.721 8.347 1.00 97.62 85 TYR A N 1
ATOM 651 C CA . TYR A 1 85 ? -9.401 -6.422 8.945 1.00 97.62 85 TYR A CA 1
ATOM 652 C C . TYR A 1 85 ? -9.570 -7.952 8.883 1.00 97.62 85 TYR A C 1
ATOM 654 O O . TYR A 1 85 ? -8.607 -8.686 8.658 1.00 97.62 85 TYR A O 1
ATOM 662 N N . ALA A 1 86 ? -10.798 -8.439 9.078 1.00 97.56 86 ALA A N 1
ATOM 663 C CA . ALA A 1 86 ? -11.103 -9.865 9.073 1.00 97.56 86 ALA A CA 1
ATOM 664 C C . ALA A 1 86 ? -10.861 -10.506 7.698 1.00 97.56 86 ALA A C 1
ATOM 666 O O . ALA A 1 86 ? -10.217 -11.549 7.628 1.00 97.56 86 ALA A O 1
ATOM 667 N N . ASP A 1 87 ? -11.318 -9.871 6.617 1.00 97.31 87 ASP A N 1
ATOM 668 C CA . ASP A 1 87 ? -11.114 -10.385 5.257 1.00 97.31 87 ASP A CA 1
ATOM 669 C C . ASP A 1 87 ? -9.625 -10.329 4.878 1.00 97.31 87 ASP A C 1
ATOM 671 O O . ASP A 1 87 ? -9.061 -11.313 4.399 1.00 97.31 87 ASP A O 1
ATOM 675 N N . PHE A 1 88 ? -8.942 -9.239 5.242 1.00 97.81 88 PHE A N 1
ATOM 676 C CA . PHE A 1 88 ? -7.507 -9.087 5.010 1.00 97.81 88 PHE A CA 1
ATOM 677 C C . PHE A 1 88 ? -6.663 -10.170 5.703 1.00 97.81 88 PHE A C 1
ATOM 679 O O . PHE A 1 88 ? -5.758 -10.750 5.103 1.00 97.81 88 PHE A O 1
ATOM 686 N N . THR A 1 89 ? -6.966 -10.486 6.965 1.00 97.69 89 THR A N 1
ATOM 687 C CA . THR A 1 89 ? -6.255 -11.539 7.715 1.00 97.69 89 THR A CA 1
ATOM 688 C C . THR A 1 89 ? -6.668 -12.951 7.299 1.00 97.69 89 THR A C 1
ATOM 690 O O . THR A 1 89 ? -5.857 -13.875 7.388 1.00 97.69 89 THR A O 1
ATOM 693 N N . ALA A 1 90 ? -7.877 -13.140 6.760 1.00 97.50 90 ALA A N 1
ATOM 694 C CA . ALA A 1 90 ? -8.302 -14.415 6.180 1.00 97.50 90 ALA A CA 1
ATOM 695 C C . ALA A 1 90 ? -7.467 -14.816 4.948 1.00 97.50 90 ALA A C 1
ATOM 697 O O . ALA A 1 90 ? -7.340 -16.007 4.664 1.00 97.50 90 ALA A O 1
ATOM 698 N N . LEU A 1 91 ? -6.835 -13.848 4.273 1.00 96.50 91 LEU A N 1
ATOM 699 C CA . LEU A 1 91 ? -5.874 -14.074 3.185 1.00 96.50 91 LEU A CA 1
ATOM 700 C C . LEU A 1 91 ? -4.475 -14.495 3.680 1.00 96.50 91 LEU A C 1
ATOM 702 O O . LEU A 1 91 ? -3.550 -14.642 2.880 1.00 96.50 91 LEU A O 1
ATOM 706 N N . GLY A 1 92 ? -4.300 -14.712 4.988 1.00 97.06 92 GLY A N 1
ATOM 707 C CA . GLY A 1 92 ? -3.076 -15.250 5.588 1.00 97.06 92 GLY A CA 1
ATOM 708 C C . GLY A 1 92 ? -2.115 -14.203 6.147 1.00 97.06 92 GLY A C 1
ATOM 709 O O . GLY A 1 92 ? -1.044 -14.571 6.623 1.00 97.06 92 GLY A O 1
ATOM 710 N N . TRP A 1 93 ? -2.479 -12.918 6.116 1.00 98.19 93 TRP A N 1
ATOM 711 C CA . TRP A 1 93 ? -1.711 -11.869 6.783 1.00 98.19 93 TRP A CA 1
ATOM 712 C C . TRP A 1 93 ? -1.861 -11.961 8.299 1.00 98.19 93 TRP A C 1
ATOM 714 O O . TRP A 1 93 ? -2.970 -12.043 8.829 1.00 98.19 93 TRP A O 1
ATOM 724 N N . VAL A 1 94 ? -0.737 -11.890 9.005 1.00 98.38 94 VAL A N 1
ATOM 725 C CA . VAL A 1 94 ? -0.680 -11.890 10.467 1.00 98.38 94 VAL A CA 1
ATOM 726 C C . VAL A 1 94 ? -0.262 -10.507 10.939 1.00 98.38 94 VAL A C 1
ATOM 728 O O . VAL A 1 94 ? 0.780 -9.999 10.536 1.00 98.38 94 VAL A O 1
ATOM 731 N N . TYR A 1 95 ? -1.073 -9.887 11.793 1.00 98.38 95 TYR A N 1
ATOM 732 C CA . TYR A 1 95 ? -0.726 -8.604 12.397 1.00 98.38 95 TYR A CA 1
ATOM 733 C C . TYR A 1 95 ? 0.363 -8.790 13.461 1.00 98.38 95 TYR A C 1
ATOM 735 O O . TYR A 1 95 ? 0.201 -9.602 14.373 1.00 98.38 95 TYR A O 1
ATOM 743 N N . SER A 1 96 ? 1.451 -8.020 13.376 1.00 97.62 96 SER A N 1
ATOM 744 C CA . SER A 1 96 ? 2.571 -8.110 14.329 1.00 97.62 96 SER A CA 1
ATOM 745 C C . SER A 1 96 ? 2.338 -7.301 15.620 1.00 97.62 96 SER A C 1
ATOM 747 O O . SER A 1 96 ? 3.162 -7.344 16.536 1.00 97.62 96 SER A O 1
ATOM 749 N N . GLY A 1 97 ? 1.246 -6.528 15.698 1.00 96.56 97 GLY A N 1
ATOM 750 C CA . GLY A 1 97 ? 0.898 -5.683 16.844 1.00 96.56 97 GLY A CA 1
ATOM 751 C C . GLY A 1 97 ? -0.145 -6.287 17.793 1.00 96.56 97 GLY A C 1
ATOM 752 O O . GLY A 1 97 ? -0.361 -7.493 17.838 1.00 96.56 97 GLY A O 1
ATOM 753 N N . ASP A 1 98 ? -0.779 -5.423 18.590 1.00 97.12 98 ASP A N 1
ATOM 754 C CA . ASP A 1 98 ? -1.854 -5.792 19.522 1.00 97.12 98 ASP A CA 1
ATOM 755 C C . ASP A 1 98 ? -3.217 -5.533 18.871 1.00 97.12 98 ASP A C 1
ATOM 757 O O . ASP A 1 98 ? -3.650 -4.382 18.753 1.00 97.12 98 ASP A O 1
ATOM 761 N N . ASP A 1 99 ? -3.887 -6.599 18.434 1.00 96.38 99 ASP A N 1
ATOM 762 C CA . ASP A 1 99 ? -5.173 -6.541 17.733 1.00 96.38 99 ASP A CA 1
ATOM 763 C C . ASP A 1 99 ? -6.357 -6.147 18.641 1.00 96.38 99 ASP A C 1
ATOM 765 O O . ASP A 1 99 ? -7.427 -5.769 18.149 1.00 96.38 99 ASP A O 1
ATOM 769 N N . THR A 1 100 ? -6.156 -6.153 19.962 1.00 97.12 100 THR A N 1
ATOM 770 C CA . THR A 1 100 ? -7.143 -5.717 20.961 1.00 97.12 100 THR A CA 1
ATOM 771 C C . THR A 1 100 ? -7.050 -4.229 21.278 1.00 97.12 100 THR A C 1
ATOM 773 O O . THR A 1 100 ? -7.969 -3.657 21.873 1.00 97.12 100 THR A O 1
ATOM 776 N N . LYS A 1 101 ? -5.963 -3.572 20.856 1.00 97.12 101 LYS A N 1
ATOM 777 C CA . LYS A 1 101 ? -5.755 -2.138 21.050 1.00 97.12 101 LYS A CA 1
ATOM 778 C C . LYS A 1 101 ? -6.894 -1.352 20.413 1.00 97.12 101 LYS A C 1
ATOM 780 O O . LYS A 1 101 ? -7.215 -1.524 19.241 1.00 97.12 101 LYS A O 1
ATOM 785 N N . GLU A 1 102 ? -7.472 -0.428 21.172 1.00 97.62 102 GLU A N 1
ATOM 786 C CA . GLU A 1 102 ? -8.549 0.408 20.657 1.00 97.62 102 GLU A CA 1
ATOM 787 C C . GLU A 1 102 ? -8.032 1.515 19.730 1.00 97.62 102 GLU A C 1
ATOM 789 O O . GLU A 1 102 ? -7.172 2.324 20.102 1.00 97.62 102 GLU A O 1
ATOM 794 N N . ILE A 1 103 ? -8.639 1.623 18.550 1.00 96.50 103 ILE A N 1
ATOM 795 C CA . ILE A 1 103 ? -8.564 2.811 17.705 1.00 96.50 103 ILE A CA 1
ATOM 796 C C . ILE A 1 103 ? -9.746 3.714 18.048 1.00 96.50 103 ILE A C 1
ATOM 798 O O . ILE A 1 103 ? -10.910 3.307 18.026 1.00 96.50 103 ILE A O 1
ATOM 802 N N . GLN A 1 104 ? -9.437 4.969 18.369 1.00 96.62 104 GLN A N 1
ATOM 803 C CA . GLN A 1 104 ? -10.435 5.976 18.720 1.00 96.62 104 GLN A CA 1
ATOM 804 C C . GLN A 1 104 ? -11.420 6.241 17.567 1.00 96.62 104 GLN A C 1
ATOM 806 O O . GLN A 1 104 ? -11.058 6.039 16.405 1.00 96.62 104 GLN A O 1
ATOM 811 N N . PRO A 1 105 ? -12.642 6.720 17.875 1.00 93.88 105 PRO A N 1
ATOM 812 C CA . PRO A 1 105 ? -13.633 7.077 16.868 1.00 93.88 105 PRO A CA 1
ATOM 813 C C . PRO A 1 105 ? -13.071 7.959 15.758 1.00 93.88 105 PRO A C 1
ATOM 815 O O . PRO A 1 105 ? -12.353 8.923 16.034 1.00 93.88 105 PRO A O 1
ATOM 818 N N . GLU A 1 106 ? -13.458 7.667 14.519 1.00 90.69 106 GLU A N 1
ATOM 819 C CA . GLU A 1 106 ? -13.129 8.471 13.336 1.00 90.69 106 GLU A CA 1
ATOM 820 C C . GLU A 1 106 ? -11.624 8.795 13.224 1.00 90.69 106 GLU A C 1
ATOM 822 O O . GLU A 1 106 ? -11.228 9.887 12.799 1.00 90.69 106 GLU A O 1
ATOM 827 N N . SER A 1 107 ? -10.789 7.829 13.607 1.00 92.44 107 SER A N 1
ATOM 828 C CA . SER A 1 107 ? -9.331 7.923 13.654 1.00 92.44 107 SER A CA 1
ATOM 829 C C . SER A 1 107 ? -8.679 6.757 12.909 1.00 92.44 107 SER A C 1
ATOM 831 O O . SER A 1 107 ? -9.346 5.873 12.370 1.00 92.44 107 SER A O 1
ATOM 833 N N . PHE A 1 108 ? -7.354 6.764 12.853 1.00 93.31 108 PHE A N 1
ATOM 834 C CA . PHE A 1 108 ? -6.560 5.708 12.243 1.00 93.31 108 PHE A CA 1
ATOM 835 C C . PHE A 1 108 ? -5.257 5.484 13.017 1.00 93.31 108 PHE A C 1
ATOM 837 O O . PHE A 1 108 ? -4.759 6.390 13.690 1.00 93.31 108 PHE A O 1
ATOM 844 N N . SER A 1 109 ? -4.691 4.293 12.863 1.00 94.88 109 SER A N 1
ATOM 845 C CA . SER A 1 109 ? -3.295 3.982 13.159 1.00 94.88 109 SER A CA 1
ATOM 846 C C . SER A 1 109 ? -2.561 3.788 11.835 1.00 94.88 109 SER A C 1
ATOM 848 O O . SER A 1 109 ? -3.091 3.148 10.930 1.00 94.88 109 SER A O 1
ATOM 850 N N . LYS A 1 110 ? -1.381 4.387 11.678 1.00 94.62 110 LYS A N 1
ATOM 851 C CA . LYS A 1 110 ? -0.566 4.270 10.458 1.00 94.62 110 LYS A CA 1
ATOM 852 C C . LYS A 1 110 ? 0.691 3.489 10.758 1.00 94.62 110 LYS A C 1
ATOM 854 O O . LYS A 1 110 ? 1.209 3.605 11.867 1.00 94.62 110 LYS A O 1
ATOM 859 N N . GLY A 1 111 ? 1.246 2.846 9.740 1.00 95.19 111 GLY A N 1
ATOM 860 C CA . GLY A 1 111 ? 2.554 2.219 9.887 1.00 95.19 111 GLY A CA 1
ATOM 861 C C . GLY A 1 111 ? 2.506 0.863 10.591 1.00 95.19 111 GLY A C 1
ATOM 862 O O . GLY A 1 111 ? 3.497 0.466 11.189 1.00 95.19 111 GLY A O 1
ATOM 863 N N . GLU A 1 112 ? 1.355 0.194 10.585 1.00 97.75 112 GLU A N 1
ATOM 864 C CA . GLU A 1 112 ? 1.154 -1.082 11.267 1.00 97.75 112 GLU A CA 1
ATOM 865 C C . GLU A 1 112 ? 1.728 -2.224 10.421 1.00 97.75 112 GLU A C 1
ATOM 867 O O . GLU A 1 112 ? 1.482 -2.287 9.219 1.00 97.75 112 GLU A O 1
ATOM 872 N N . SER A 1 113 ? 2.512 -3.116 11.023 1.00 97.75 113 SER A N 1
ATOM 873 C CA . SER A 1 113 ? 3.209 -4.182 10.291 1.00 97.75 113 SER A CA 1
ATOM 874 C C . SER A 1 113 ? 2.380 -5.462 10.224 1.00 97.75 113 SER A C 1
ATOM 876 O O . SER A 1 113 ? 1.846 -5.910 11.241 1.00 97.75 113 SER A O 1
ATOM 878 N N . PHE A 1 114 ? 2.300 -6.048 9.031 1.00 98.38 114 PHE A N 1
ATOM 879 C CA . PHE A 1 114 ? 1.694 -7.356 8.795 1.00 98.38 114 PHE A CA 1
ATOM 880 C C . PHE A 1 114 ? 2.682 -8.260 8.070 1.00 98.38 114 PHE A C 1
ATOM 882 O O . PHE A 1 114 ? 3.384 -7.812 7.162 1.00 98.38 114 PHE A O 1
ATOM 889 N N . GLU A 1 115 ? 2.695 -9.531 8.453 1.00 97.75 115 GLU A N 1
ATOM 890 C CA . GLU A 1 115 ? 3.605 -10.544 7.930 1.00 97.75 115 GLU A CA 1
ATOM 891 C C . GLU A 1 115 ? 2.840 -11.668 7.226 1.00 97.75 115 GLU A C 1
ATOM 893 O O . GLU A 1 115 ? 1.774 -12.091 7.680 1.00 97.75 115 GLU A O 1
ATOM 898 N N . LYS A 1 116 ? 3.399 -12.168 6.122 1.00 97.06 116 LYS A N 1
ATOM 899 C CA . LYS A 1 116 ? 2.929 -13.366 5.410 1.00 97.06 116 LYS A CA 1
ATOM 900 C C . LYS A 1 116 ? 4.117 -14.020 4.710 1.00 97.06 116 LYS A C 1
ATOM 902 O O . LYS A 1 116 ? 4.894 -13.348 4.036 1.00 97.06 116 LYS A O 1
ATOM 907 N N . ASP A 1 117 ? 4.286 -15.324 4.922 1.00 93.81 117 ASP A N 1
ATOM 908 C CA . ASP A 1 117 ? 5.333 -16.150 4.298 1.00 93.81 117 ASP A CA 1
ATOM 909 C C . ASP A 1 117 ? 6.766 -15.586 4.419 1.00 93.81 117 ASP A C 1
ATOM 911 O O . ASP A 1 117 ? 7.588 -15.717 3.517 1.00 93.81 117 ASP A O 1
ATOM 915 N N . GLY A 1 118 ? 7.078 -14.953 5.558 1.00 92.44 118 GLY A N 1
ATOM 916 C CA . GLY A 1 118 ? 8.393 -14.360 5.834 1.00 92.44 118 GLY A CA 1
ATOM 917 C C . GLY A 1 118 ? 8.621 -12.972 5.225 1.00 92.44 118 GLY A C 1
ATOM 918 O O . GLY A 1 118 ? 9.708 -12.423 5.389 1.00 92.44 118 GLY A O 1
ATOM 919 N N . ASN A 1 119 ? 7.613 -12.400 4.566 1.00 96.50 119 ASN A N 1
ATOM 920 C CA . ASN A 1 119 ? 7.633 -11.043 4.027 1.00 96.50 119 ASN A CA 1
ATOM 921 C C . ASN A 1 119 ? 6.765 -10.113 4.873 1.00 96.50 119 ASN A C 1
ATOM 923 O O . ASN A 1 119 ? 5.844 -10.567 5.558 1.00 96.50 119 ASN A O 1
ATOM 927 N N . GLN A 1 120 ? 7.033 -8.810 4.795 1.00 97.19 120 GLN A N 1
ATOM 928 C CA . GLN A 1 120 ? 6.344 -7.804 5.597 1.00 97.19 120 GLN A CA 1
ATOM 929 C C . GLN A 1 120 ? 5.837 -6.644 4.739 1.00 97.19 120 GLN A C 1
ATOM 931 O O . GLN A 1 120 ? 6.557 -6.110 3.899 1.00 97.19 120 GLN A O 1
ATOM 936 N N . ILE A 1 121 ? 4.618 -6.189 5.024 1.00 97.75 121 ILE A N 1
ATOM 937 C CA . ILE A 1 121 ? 4.054 -4.946 4.486 1.00 97.75 121 ILE A CA 1
ATOM 938 C C . ILE A 1 121 ? 3.674 -3.993 5.610 1.00 97.75 121 ILE A C 1
ATOM 940 O O . ILE A 1 121 ? 3.528 -4.377 6.774 1.00 97.75 121 ILE A O 1
ATOM 944 N N . THR A 1 122 ? 3.495 -2.729 5.242 1.00 97.94 122 THR A N 1
ATOM 945 C CA . THR A 1 122 ? 3.002 -1.698 6.150 1.00 97.94 122 THR A CA 1
ATOM 946 C C . THR A 1 122 ? 1.566 -1.337 5.798 1.00 97.94 122 THR A C 1
ATOM 948 O O . THR A 1 122 ? 1.214 -1.174 4.633 1.00 97.94 122 THR A O 1
ATOM 951 N N . VAL A 1 123 ? 0.722 -1.191 6.810 1.00 97.94 123 VAL A N 1
ATOM 952 C CA . VAL A 1 123 ? -0.721 -1.038 6.666 1.00 97.94 123 VAL A CA 1
ATOM 953 C C . VAL A 1 123 ? -1.212 0.136 7.513 1.00 97.94 123 VAL A C 1
ATOM 955 O O . VAL A 1 123 ? -0.739 0.381 8.623 1.00 97.94 123 VAL A O 1
ATOM 958 N N . ASP A 1 124 ? -2.169 0.893 6.985 1.00 96.88 124 ASP A N 1
ATOM 959 C CA . ASP A 1 124 ? -2.926 1.877 7.755 1.00 96.88 124 ASP A CA 1
ATOM 960 C C . ASP A 1 124 ? -4.262 1.246 8.170 1.00 96.88 124 ASP A C 1
ATOM 962 O O . ASP A 1 124 ? -5.024 0.789 7.320 1.00 96.88 124 ASP A O 1
ATOM 966 N N . ILE A 1 125 ? -4.578 1.260 9.464 1.00 96.81 125 ILE A N 1
ATOM 967 C CA . ILE A 1 125 ? -5.817 0.708 10.027 1.00 96.81 125 ILE A CA 1
ATOM 968 C C . ILE A 1 125 ? -6.724 1.867 10.441 1.00 96.81 125 ILE A C 1
ATOM 970 O O . ILE A 1 125 ? -6.309 2.760 11.179 1.00 96.81 125 ILE A O 1
ATOM 974 N N . ALA A 1 126 ? -7.968 1.879 9.974 1.00 94.88 126 ALA A N 1
ATOM 975 C CA . ALA A 1 126 ? -8.911 2.972 10.169 1.00 94.88 126 ALA A CA 1
ATOM 976 C C . ALA A 1 126 ? -10.162 2.524 10.932 1.00 94.88 126 ALA A C 1
ATOM 978 O O . ALA A 1 126 ? -10.806 1.540 10.572 1.00 94.88 126 ALA A O 1
ATOM 979 N N . ASN A 1 127 ? -10.556 3.317 11.929 1.00 95.31 127 ASN A N 1
ATOM 980 C CA . ASN A 1 127 ? -11.860 3.229 12.573 1.00 95.31 127 ASN A CA 1
ATOM 981 C C . ASN A 1 127 ? -12.752 4.370 12.049 1.00 95.31 127 ASN A C 1
ATOM 983 O O . ASN A 1 127 ? -12.621 5.509 12.506 1.00 95.31 127 ASN A O 1
ATOM 987 N N . PRO A 1 128 ? -13.652 4.113 11.082 1.00 90.94 128 PRO A N 1
ATOM 988 C CA . PRO A 1 128 ? -14.564 5.135 10.573 1.00 90.94 128 PRO A CA 1
ATOM 989 C C . PRO A 1 128 ? -15.784 5.371 11.480 1.00 90.94 128 PRO A C 1
ATOM 991 O O . PRO A 1 128 ? -16.570 6.284 11.200 1.00 90.94 128 PRO A O 1
ATOM 994 N N . ASP A 1 129 ? -15.974 4.556 12.521 1.00 91.38 129 ASP A N 1
ATOM 995 C CA . ASP A 1 129 ? -17.143 4.603 13.393 1.00 91.38 129 ASP A CA 1
ATOM 996 C C . ASP A 1 129 ? -17.021 5.662 14.488 1.00 91.38 129 ASP A C 1
ATOM 998 O O . ASP A 1 129 ? -15.952 6.190 14.785 1.00 91.38 129 ASP A O 1
ATOM 1002 N N . THR A 1 130 ? -18.156 5.972 15.115 1.00 92.69 130 THR A N 1
ATOM 1003 C CA . THR A 1 130 ? -18.263 6.990 16.171 1.00 92.69 130 THR A CA 1
ATOM 1004 C C . THR A 1 130 ? -17.941 6.456 17.570 1.00 92.69 130 THR A C 1
ATOM 1006 O O . THR A 1 130 ? -18.065 7.193 18.548 1.00 92.69 130 THR A O 1
ATOM 1009 N N . THR A 1 131 ? -17.563 5.184 17.690 1.00 95.31 131 THR A N 1
ATOM 1010 C CA . THR A 1 131 ? -17.168 4.533 18.948 1.00 95.31 131 THR A CA 1
ATOM 1011 C C . THR A 1 131 ? -15.776 3.937 18.804 1.00 95.31 131 THR A C 1
ATOM 1013 O O . THR A 1 131 ? -15.392 3.529 17.710 1.00 95.31 131 THR A O 1
ATOM 1016 N N . ALA A 1 132 ? -15.019 3.892 19.902 1.00 9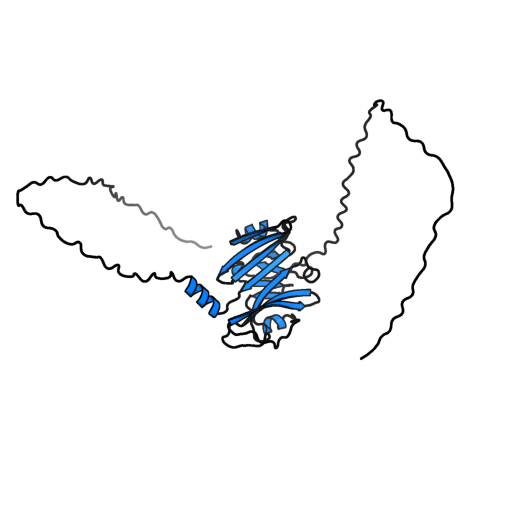7.38 132 ALA A N 1
ATOM 1017 C CA . ALA A 1 132 ? -13.746 3.185 19.917 1.00 97.38 132 ALA A CA 1
ATOM 1018 C C . ALA A 1 132 ? -13.984 1.698 19.621 1.00 97.38 132 ALA A C 1
ATOM 1020 O O . ALA A 1 132 ? -15.015 1.148 20.019 1.00 97.38 132 ALA A O 1
ATOM 1021 N N . LYS A 1 133 ? -13.058 1.089 18.883 1.00 97.12 133 LYS A N 1
ATOM 1022 C CA . LYS A 1 133 ? -13.106 -0.323 18.499 1.00 97.12 133 LYS A CA 1
ATOM 1023 C C . LYS A 1 133 ? -11.707 -0.922 18.540 1.00 97.12 133 LYS A C 1
ATOM 1025 O O . LYS A 1 133 ? -10.757 -0.190 18.248 1.00 97.12 133 LYS A O 1
ATOM 1030 N N . PRO A 1 134 ? -11.565 -2.212 18.874 1.00 98.19 134 PRO A N 1
ATOM 1031 C CA . PRO A 1 134 ? -10.286 -2.897 18.748 1.00 98.19 134 PRO A CA 1
ATOM 1032 C C . PRO A 1 134 ? -9.829 -2.913 17.283 1.00 98.19 134 PRO A C 1
ATOM 1034 O O . PRO A 1 134 ? -10.651 -2.858 16.362 1.00 98.19 134 PRO A O 1
ATOM 1037 N N . VAL A 1 135 ? -8.517 -3.001 17.063 1.00 98.12 135 VAL A N 1
ATOM 1038 C CA . VAL A 1 135 ? -7.901 -3.107 15.729 1.00 98.12 135 VAL A CA 1
ATOM 1039 C C . VAL A 1 135 ? -8.550 -4.215 14.894 1.00 98.12 135 VAL A C 1
ATOM 1041 O O . VAL A 1 135 ? -8.870 -3.978 13.730 1.00 98.12 135 VAL A O 1
ATOM 1044 N N . ALA A 1 136 ? -8.832 -5.373 15.497 1.00 97.88 136 ALA A N 1
ATOM 1045 C CA . ALA A 1 136 ? -9.455 -6.509 14.815 1.00 97.88 136 ALA A CA 1
ATOM 1046 C C . ALA A 1 136 ? -10.858 -6.222 14.232 1.00 97.88 136 ALA A C 1
ATOM 1048 O O . ALA A 1 136 ? -11.326 -6.942 13.353 1.00 97.88 136 ALA A O 1
ATOM 1049 N N . GLU A 1 137 ? -11.537 -5.171 14.704 1.00 97.69 137 GLU A N 1
ATOM 1050 C CA . GLU A 1 137 ? -12.867 -4.748 14.238 1.00 97.69 137 GLU A CA 1
ATOM 1051 C C . GLU A 1 137 ? -12.822 -3.510 13.320 1.00 97.69 137 GLU A C 1
ATOM 1053 O O . GLU A 1 137 ? -13.863 -2.924 13.001 1.00 97.69 137 GLU A O 1
ATOM 1058 N N . CYS A 1 138 ? -11.626 -3.074 12.921 1.00 97.06 138 CYS A N 1
ATOM 1059 C CA . CYS A 1 138 ? -11.416 -1.905 12.071 1.00 97.06 138 CYS A CA 1
ATOM 1060 C C . CYS A 1 138 ? -11.313 -2.273 10.578 1.00 97.06 138 CYS A C 1
ATOM 1062 O O . CYS A 1 138 ? -11.415 -3.433 10.176 1.00 97.06 138 CYS A O 1
ATOM 1064 N N . LEU A 1 139 ? -11.126 -1.252 9.738 1.00 96.81 139 LEU A N 1
ATOM 1065 C CA . LEU A 1 139 ? -10.865 -1.412 8.309 1.00 96.81 139 LEU A CA 1
ATOM 1066 C C . LEU A 1 139 ? -9.377 -1.257 8.002 1.00 96.81 139 LEU A C 1
ATOM 1068 O O . LEU A 1 139 ? -8.695 -0.423 8.598 1.00 96.81 139 LEU A O 1
ATOM 1072 N N . ILE A 1 140 ? -8.908 -1.976 6.994 1.00 97.38 140 ILE A N 1
ATOM 1073 C CA . ILE A 1 140 ? -7.658 -1.692 6.307 1.00 97.38 140 ILE A CA 1
ATOM 1074 C C . ILE A 1 140 ? -7.886 -0.488 5.392 1.00 97.38 140 ILE A C 1
ATOM 1076 O O . ILE A 1 140 ? -8.634 -0.551 4.421 1.00 97.38 140 ILE A O 1
ATOM 1080 N N . GLY A 1 141 ? -7.284 0.647 5.740 1.00 95.38 141 GLY A N 1
ATOM 1081 C CA . GLY A 1 141 ? -7.439 1.929 5.051 1.00 95.38 141 GLY A CA 1
ATOM 1082 C C . GLY A 1 141 ? -6.276 2.295 4.129 1.00 95.38 141 GLY A C 1
ATOM 1083 O O . GLY A 1 141 ? -6.357 3.293 3.408 1.00 95.38 141 GLY A O 1
ATOM 1084 N N . GLY A 1 142 ? -5.197 1.518 4.140 1.00 96.38 142 GLY A N 1
ATOM 1085 C CA . GLY A 1 142 ? -4.112 1.663 3.182 1.00 96.38 142 GLY A CA 1
ATOM 1086 C C . GLY A 1 142 ? -3.079 0.555 3.285 1.00 96.38 142 GLY A C 1
ATOM 1087 O O . GLY A 1 142 ? -2.842 0.040 4.371 1.00 96.38 142 GLY A O 1
ATOM 1088 N N . ILE A 1 143 ? -2.461 0.221 2.160 1.00 97.88 143 ILE A N 1
ATOM 1089 C CA . ILE A 1 143 ? -1.384 -0.762 2.047 1.00 97.88 143 ILE A CA 1
ATOM 1090 C C . ILE A 1 143 ? -0.174 -0.058 1.434 1.00 97.88 143 ILE A C 1
ATOM 1092 O O . ILE A 1 143 ? -0.299 0.679 0.453 1.00 97.88 143 ILE A O 1
ATOM 1096 N N . HIS A 1 144 ? 0.989 -0.268 2.040 1.00 97.38 144 HIS A N 1
ATOM 1097 C CA . HIS A 1 144 ? 2.266 0.318 1.663 1.00 97.38 144 HIS A CA 1
ATOM 1098 C C . HIS A 1 144 ? 3.270 -0.812 1.492 1.00 97.38 144 HIS A C 1
ATOM 1100 O O . HIS A 1 144 ? 3.512 -1.593 2.417 1.00 97.38 144 HIS A O 1
ATOM 1106 N N . ILE A 1 145 ? 3.844 -0.877 0.301 1.00 98.00 145 ILE A N 1
ATOM 1107 C CA . ILE A 1 145 ? 4.785 -1.916 -0.098 1.00 98.00 145 ILE A CA 1
ATOM 1108 C C . ILE A 1 145 ? 6.020 -1.211 -0.636 1.00 98.00 145 ILE A C 1
ATOM 1110 O O . ILE A 1 145 ? 5.904 -0.316 -1.476 1.00 98.00 145 ILE A O 1
ATOM 1114 N N . ASP A 1 146 ? 7.179 -1.604 -0.122 1.00 96.31 146 ASP A N 1
ATOM 1115 C CA . ASP A 1 146 ? 8.490 -1.125 -0.539 1.00 96.31 146 ASP A CA 1
ATOM 1116 C C . ASP A 1 146 ? 9.369 -2.347 -0.805 1.00 96.31 146 ASP A C 1
ATOM 1118 O O . ASP A 1 146 ? 9.772 -3.044 0.122 1.00 96.31 146 ASP A O 1
ATOM 1122 N N . THR A 1 147 ? 9.630 -2.634 -2.077 1.00 96.19 147 THR A N 1
ATOM 1123 C CA . THR A 1 147 ? 10.407 -3.808 -2.494 1.00 96.19 147 THR A CA 1
ATOM 1124 C C . THR A 1 147 ? 11.911 -3.550 -2.458 1.00 96.19 147 THR A C 1
ATOM 1126 O O . THR A 1 147 ? 12.681 -4.431 -2.824 1.00 96.19 147 THR A O 1
ATOM 1129 N N . SER A 1 148 ? 12.353 -2.360 -2.030 1.00 92.50 148 SER A N 1
ATOM 1130 C CA . SER A 1 148 ? 13.777 -2.067 -1.830 1.00 92.50 148 SER A CA 1
ATOM 1131 C C . SER A 1 148 ? 14.318 -2.611 -0.502 1.00 92.50 148 SER A C 1
ATOM 1133 O O . SER A 1 148 ? 15.532 -2.628 -0.291 1.00 92.50 148 SER A O 1
ATOM 1135 N N . THR A 1 149 ? 13.439 -3.066 0.399 1.00 92.44 149 THR A N 1
ATOM 1136 C CA . THR A 1 149 ? 13.827 -3.683 1.671 1.00 92.44 149 THR A CA 1
ATOM 1137 C C . THR A 1 149 ? 13.920 -5.202 1.555 1.00 92.44 149 THR A C 1
ATOM 1139 O O . THR A 1 149 ? 13.279 -5.827 0.709 1.00 92.44 149 THR A O 1
ATOM 1142 N N . ALA A 1 150 ? 14.688 -5.825 2.452 1.00 91.38 150 ALA A N 1
ATOM 1143 C CA . ALA A 1 150 ? 14.847 -7.279 2.474 1.00 91.38 150 ALA A CA 1
ATOM 1144 C C . ALA A 1 150 ? 13.520 -8.012 2.741 1.00 91.38 150 ALA A C 1
ATOM 1146 O O . ALA A 1 150 ? 13.313 -9.116 2.242 1.00 91.38 150 ALA A O 1
ATOM 1147 N N . GLU A 1 151 ? 12.625 -7.394 3.510 1.00 90.88 151 GLU A N 1
ATOM 1148 C CA . GLU A 1 151 ? 11.307 -7.928 3.856 1.00 90.88 151 GLU A CA 1
ATOM 1149 C C . GLU A 1 151 ? 10.262 -7.724 2.746 1.00 90.88 151 GLU A C 1
ATOM 1151 O O . GLU A 1 151 ? 9.212 -8.366 2.781 1.00 90.88 151 GLU A O 1
ATOM 1156 N N . GLY A 1 152 ? 10.529 -6.829 1.788 1.00 92.94 152 GLY A N 1
ATOM 1157 C CA . GLY A 1 152 ? 9.623 -6.489 0.691 1.00 92.94 152 GLY A CA 1
ATOM 1158 C C . GLY A 1 152 ? 10.052 -7.016 -0.679 1.00 92.94 152 GLY A C 1
ATOM 1159 O O . GLY A 1 152 ? 9.212 -7.128 -1.566 1.00 92.94 152 GLY A O 1
ATOM 1160 N N . GLN A 1 153 ? 11.328 -7.363 -0.873 1.00 93.00 153 GLN A N 1
ATOM 1161 C CA . GLN A 1 153 ? 11.871 -7.766 -2.181 1.00 93.00 153 GLN A CA 1
ATOM 1162 C C . GLN A 1 153 ? 11.152 -8.974 -2.815 1.00 93.00 153 GLN A C 1
ATOM 1164 O O . GLN A 1 153 ? 11.018 -9.033 -4.032 1.00 93.00 153 GLN A O 1
ATOM 1169 N N . ASN A 1 154 ? 10.605 -9.900 -2.015 1.00 94.56 154 ASN A N 1
ATOM 1170 C CA . ASN A 1 154 ? 9.865 -11.063 -2.536 1.00 94.56 154 ASN A CA 1
ATOM 1171 C C . ASN A 1 154 ? 8.344 -10.829 -2.616 1.00 94.56 154 ASN A C 1
ATOM 1173 O O . ASN A 1 154 ? 7.567 -11.777 -2.767 1.00 94.56 154 ASN A O 1
ATOM 1177 N N . ILE A 1 155 ? 7.892 -9.580 -2.478 1.00 95.75 155 ILE A N 1
ATOM 1178 C CA . ILE A 1 155 ? 6.485 -9.205 -2.613 1.00 95.75 155 ILE A CA 1
ATOM 1179 C C . ILE A 1 155 ? 6.237 -8.742 -4.046 1.00 95.75 155 ILE A C 1
ATOM 1181 O O . ILE A 1 155 ? 6.760 -7.720 -4.496 1.00 95.75 155 ILE A O 1
ATOM 1185 N N . TYR A 1 156 ? 5.397 -9.491 -4.755 1.00 95.56 156 TYR A N 1
ATOM 1186 C CA . TYR A 1 156 ? 5.053 -9.216 -6.146 1.00 95.56 156 TYR A CA 1
ATOM 1187 C C . TYR A 1 156 ? 3.675 -8.583 -6.219 1.00 95.56 156 TYR A C 1
ATOM 1189 O O . TYR A 1 156 ? 2.693 -9.161 -5.744 1.00 95.56 156 TYR A O 1
ATOM 1197 N N . VAL A 1 157 ? 3.626 -7.381 -6.792 1.00 96.88 157 VAL A N 1
ATOM 1198 C CA . VAL A 1 157 ? 2.440 -6.530 -6.763 1.00 96.88 157 VAL A CA 1
ATOM 1199 C C . VAL A 1 157 ? 2.030 -6.138 -8.169 1.00 96.88 157 VAL A C 1
ATOM 1201 O O . VAL A 1 157 ? 2.831 -5.572 -8.914 1.00 96.88 157 VAL A O 1
ATOM 1204 N N . GLY A 1 158 ? 0.764 -6.394 -8.487 1.00 96.31 158 GLY A N 1
ATOM 1205 C CA . GLY A 1 158 ? 0.097 -5.911 -9.688 1.00 96.31 158 GLY A CA 1
ATOM 1206 C C . GLY A 1 158 ? -0.809 -4.723 -9.382 1.00 96.31 158 GLY A C 1
ATOM 1207 O O . GLY A 1 158 ? -1.541 -4.712 -8.392 1.00 96.31 158 GLY A O 1
ATOM 1208 N N . LEU A 1 159 ? -0.773 -3.725 -10.251 1.00 96.94 159 LEU A N 1
ATOM 1209 C CA . LEU A 1 159 ? -1.645 -2.560 -10.261 1.00 96.94 159 LEU A CA 1
ATOM 1210 C C . LEU A 1 159 ? -2.494 -2.565 -11.550 1.00 96.94 159 LEU A C 1
ATOM 1212 O O . LEU A 1 159 ? -2.165 -3.258 -12.518 1.00 96.94 159 LEU A O 1
ATOM 1216 N N . PRO A 1 160 ? -3.596 -1.795 -11.585 1.00 96.44 160 PRO A N 1
ATOM 1217 C CA . PRO A 1 160 ? -4.440 -1.610 -12.765 1.00 96.44 160 PRO A CA 1
ATOM 1218 C C . PRO A 1 160 ? -3.691 -1.470 -14.101 1.00 96.44 160 PRO A C 1
ATOM 1220 O O . PRO A 1 160 ? -2.682 -0.786 -14.205 1.00 96.44 160 PRO A O 1
ATOM 1223 N N . ASN A 1 161 ? -4.221 -2.077 -15.166 1.00 94.44 161 ASN A N 1
ATOM 1224 C CA . ASN A 1 161 ? -3.613 -2.078 -16.511 1.00 94.44 161 ASN A CA 1
ATOM 1225 C C . ASN A 1 161 ? -2.190 -2.669 -16.600 1.00 94.44 161 ASN A C 1
ATOM 1227 O O . ASN A 1 161 ? -1.440 -2.300 -17.501 1.00 94.44 161 ASN A O 1
ATOM 1231 N N . GLY A 1 162 ? -1.828 -3.595 -15.709 1.00 92.38 162 GLY A N 1
ATOM 1232 C CA . GLY A 1 162 ? -0.603 -4.390 -15.847 1.00 92.38 162 GLY A CA 1
ATOM 1233 C C . GLY A 1 162 ? 0.675 -3.687 -15.391 1.00 92.38 162 GLY A C 1
ATOM 1234 O O . GLY A 1 162 ? 1.761 -4.176 -15.676 1.00 92.38 162 GLY A O 1
ATOM 1235 N N . VAL A 1 163 ? 0.568 -2.564 -14.674 1.00 95.38 163 VAL A N 1
ATOM 1236 C CA . VAL A 1 163 ? 1.733 -1.968 -14.006 1.00 95.38 163 VAL A CA 1
ATOM 1237 C C . VAL A 1 163 ? 2.109 -2.843 -12.813 1.00 95.38 163 VAL A C 1
ATOM 1239 O O . VAL A 1 163 ? 1.273 -3.115 -11.958 1.00 95.38 163 VAL A O 1
ATOM 1242 N N . THR A 1 164 ? 3.363 -3.254 -12.721 1.00 95.81 164 THR A N 1
ATOM 1243 C CA . THR A 1 164 ? 3.871 -4.150 -11.679 1.00 95.81 164 THR A CA 1
ATOM 1244 C C . THR A 1 164 ? 5.071 -3.542 -10.969 1.00 95.81 164 THR A C 1
ATOM 1246 O O . THR A 1 164 ? 5.907 -2.857 -11.570 1.00 95.81 164 THR A O 1
ATOM 1249 N N . LEU A 1 165 ? 5.166 -3.790 -9.662 1.00 96.31 165 LEU A N 1
ATOM 1250 C CA . LEU A 1 165 ? 6.374 -3.451 -8.909 1.00 96.31 165 LEU A CA 1
ATOM 1251 C C . LEU A 1 165 ? 7.538 -4.317 -9.398 1.00 96.31 165 LEU A C 1
ATOM 1253 O O . LEU A 1 165 ? 7.345 -5.440 -9.858 1.00 96.31 165 LEU A O 1
ATOM 1257 N N . GLN A 1 166 ? 8.746 -3.776 -9.275 1.00 95.69 166 GLN A N 1
ATOM 1258 C CA . GLN A 1 166 ? 10.025 -4.369 -9.670 1.00 95.69 166 GLN A CA 1
ATOM 1259 C C . GLN A 1 166 ? 10.240 -4.540 -11.186 1.00 95.69 166 GLN A C 1
ATOM 1261 O O . GLN A 1 166 ? 11.348 -4.877 -11.592 1.00 95.69 166 GLN A O 1
ATOM 1266 N N . GLN A 1 167 ? 9.237 -4.269 -12.031 1.00 94.69 167 GLN A N 1
ATOM 1267 C CA . GLN A 1 167 ? 9.361 -4.403 -13.491 1.00 94.69 167 GLN A CA 1
ATOM 1268 C C . GLN A 1 167 ? 8.978 -3.132 -14.253 1.00 94.69 167 GLN A C 1
ATOM 1270 O O . GLN A 1 167 ? 9.693 -2.734 -15.168 1.00 94.69 167 GLN A O 1
ATOM 1275 N N . SER A 1 168 ? 7.848 -2.501 -13.915 1.00 96.75 168 SER A N 1
ATOM 1276 C CA . SER A 1 168 ? 7.336 -1.375 -14.704 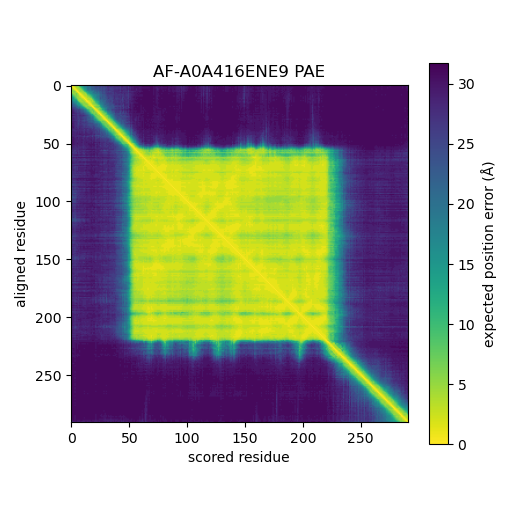1.00 96.75 168 SER A CA 1
ATOM 1277 C C . SER A 1 168 ? 8.185 -0.120 -14.547 1.00 96.75 168 SER A C 1
ATOM 1279 O O . SER A 1 168 ? 8.661 0.194 -13.451 1.00 96.75 168 SER A O 1
ATOM 1281 N N . LEU A 1 169 ? 8.325 0.631 -15.639 1.00 97.88 169 LEU A N 1
ATOM 1282 C CA . LEU A 1 169 ? 9.071 1.881 -15.653 1.00 97.88 169 LEU A CA 1
ATOM 1283 C C . LEU A 1 169 ? 8.172 3.079 -15.329 1.00 97.88 169 LEU A C 1
ATOM 1285 O O . LEU A 1 169 ? 6.957 3.074 -15.536 1.00 97.88 169 LEU A O 1
ATOM 1289 N N . MET A 1 170 ? 8.801 4.152 -14.859 1.00 97.19 170 MET A N 1
ATOM 1290 C CA . MET A 1 170 ? 8.167 5.447 -14.608 1.00 97.19 170 MET A CA 1
ATOM 1291 C C . MET A 1 170 ? 7.423 5.984 -15.839 1.00 97.19 170 MET A C 1
ATOM 1293 O O . MET A 1 170 ? 6.305 6.483 -15.711 1.00 97.19 170 MET A O 1
ATOM 1297 N N . GLU A 1 171 ? 8.019 5.853 -17.025 1.00 96.38 171 GLU A N 1
ATOM 1298 C CA . GLU A 1 171 ? 7.426 6.304 -18.290 1.00 96.38 171 GLU A CA 1
ATOM 1299 C C . GLU A 1 171 ? 6.155 5.515 -18.642 1.00 96.38 171 GLU A C 1
ATOM 1301 O O . GLU A 1 171 ? 5.165 6.102 -19.083 1.00 96.38 171 GLU A O 1
ATOM 1306 N N . ASP A 1 172 ? 6.143 4.204 -18.376 1.00 96.44 172 ASP A N 1
ATOM 1307 C CA . ASP A 1 172 ? 4.973 3.352 -18.596 1.00 96.44 172 ASP A CA 1
ATOM 1308 C C . ASP A 1 172 ? 3.830 3.751 -17.662 1.00 96.44 172 ASP A C 1
ATOM 1310 O O . ASP A 1 172 ? 2.693 3.929 -18.101 1.00 96.44 172 ASP A O 1
ATOM 1314 N N . ALA A 1 173 ? 4.133 3.965 -16.378 1.00 96.31 173 ALA A N 1
ATOM 1315 C CA . ALA A 1 173 ? 3.143 4.400 -15.400 1.00 96.31 173 ALA A CA 1
ATOM 1316 C C . ALA A 1 173 ? 2.525 5.761 -15.773 1.00 96.31 173 ALA A C 1
ATOM 1318 O O . ALA A 1 173 ? 1.307 5.924 -15.681 1.00 96.31 173 ALA A O 1
ATOM 1319 N N . GLU A 1 174 ? 3.326 6.727 -16.238 1.00 95.81 174 GLU A N 1
ATOM 1320 C CA . GLU A 1 174 ? 2.818 8.028 -16.695 1.00 95.81 174 GLU A CA 1
ATOM 1321 C C . GLU A 1 174 ? 2.001 7.911 -17.991 1.00 95.81 174 GLU A C 1
ATOM 1323 O O . GLU A 1 174 ? 0.968 8.566 -18.131 1.00 95.81 174 GLU A O 1
ATOM 1328 N N . SER A 1 175 ? 2.408 7.044 -18.918 1.00 97.06 175 SER A N 1
ATOM 1329 C CA . SER A 1 175 ? 1.659 6.759 -20.148 1.00 97.06 175 SER A CA 1
ATOM 1330 C C . SER A 1 175 ? 0.286 6.136 -19.856 1.00 97.06 175 SER A C 1
ATOM 1332 O O . SER A 1 175 ? -0.724 6.523 -20.450 1.00 97.06 175 SER A O 1
ATOM 1334 N N . ILE A 1 176 ? 0.231 5.205 -18.900 1.00 97.12 176 ILE A N 1
ATOM 1335 C CA . ILE A 1 176 ? -0.974 4.445 -18.542 1.00 97.12 176 ILE A CA 1
ATOM 1336 C C . ILE A 1 176 ? -1.923 5.265 -17.658 1.00 97.12 176 ILE A C 1
ATOM 1338 O O . ILE A 1 176 ? -3.133 5.288 -17.900 1.00 97.12 176 ILE A O 1
ATOM 1342 N N . TYR A 1 177 ? -1.405 5.929 -16.623 1.00 96.56 177 TYR A N 1
ATOM 1343 C CA . TYR A 1 177 ? -2.220 6.635 -15.626 1.00 96.56 177 TYR A CA 1
ATOM 1344 C C . TYR A 1 177 ? -2.331 8.141 -15.866 1.00 96.56 177 TYR A C 1
ATOM 1346 O O . TYR A 1 177 ? -3.147 8.813 -15.227 1.00 96.56 177 TYR A O 1
ATOM 1354 N N . GLY A 1 178 ? -1.540 8.675 -16.794 1.00 96.56 178 GLY A N 1
ATOM 1355 C CA . GLY A 1 178 ? -1.385 10.103 -17.014 1.00 96.56 178 GLY A CA 1
ATOM 1356 C C . GLY A 1 178 ? -0.448 10.762 -16.000 1.00 96.56 178 GLY A C 1
ATOM 1357 O O . GLY A 1 178 ? 0.090 10.132 -15.083 1.00 96.56 178 GLY A O 1
ATOM 1358 N N . ALA A 1 179 ? -0.294 12.077 -16.162 1.00 96.81 179 ALA A N 1
ATOM 1359 C CA . ALA A 1 179 ? 0.535 12.896 -15.290 1.00 96.81 179 ALA A CA 1
ATOM 1360 C C . ALA A 1 179 ? 0.027 12.856 -13.832 1.00 96.81 179 ALA A C 1
ATOM 1362 O O . ALA A 1 179 ? -1.179 13.025 -13.597 1.00 96.81 179 ALA A O 1
ATOM 1363 N N . PRO A 1 180 ? 0.919 12.681 -12.841 1.00 97.50 180 PRO A N 1
ATOM 1364 C CA . PRO A 1 180 ? 0.530 12.685 -11.440 1.00 97.50 180 PRO A CA 1
ATOM 1365 C C . PRO A 1 180 ? 0.090 14.080 -10.985 1.00 97.50 180 PRO A C 1
ATOM 1367 O O . PRO A 1 180 ? 0.419 15.109 -11.581 1.00 97.50 180 PRO A O 1
ATOM 1370 N N . LYS A 1 181 ? -0.647 14.124 -9.873 1.00 97.31 181 LYS A N 1
ATOM 1371 C CA . LYS A 1 181 ? -1.033 15.381 -9.224 1.00 97.31 181 LYS A CA 1
ATOM 1372 C C . LYS A 1 181 ? 0.183 16.118 -8.663 1.00 97.31 181 LYS A C 1
ATOM 1374 O O . LYS A 1 181 ? 0.215 17.348 -8.711 1.00 97.31 181 LYS A O 1
ATOM 1379 N N . ASP A 1 182 ? 1.126 15.363 -8.115 1.00 97.69 182 ASP A N 1
ATOM 1380 C CA . ASP A 1 182 ? 2.389 15.854 -7.578 1.00 97.69 182 ASP A CA 1
ATOM 1381 C C . ASP A 1 182 ? 3.526 14.905 -7.970 1.00 97.69 182 ASP A C 1
ATOM 1383 O O . ASP A 1 182 ? 3.342 13.683 -7.992 1.00 97.69 182 ASP A O 1
ATOM 1387 N N . ARG A 1 183 ? 4.685 15.483 -8.293 1.00 97.62 183 ARG A N 1
ATOM 1388 C CA . ARG A 1 183 ? 5.919 14.766 -8.620 1.00 97.62 183 ARG A CA 1
ATOM 1389 C C . ARG A 1 183 ? 7.021 15.302 -7.718 1.00 97.62 183 ARG A C 1
ATOM 1391 O O . ARG A 1 183 ? 7.434 16.451 -7.870 1.00 97.62 183 ARG A O 1
ATOM 1398 N N . TYR A 1 184 ? 7.495 14.465 -6.805 1.00 96.88 184 TYR A N 1
ATOM 1399 C CA . TYR A 1 184 ? 8.598 14.782 -5.904 1.00 96.88 184 TYR A CA 1
ATOM 1400 C C . TYR A 1 184 ? 9.833 13.985 -6.312 1.00 96.88 184 TYR A C 1
ATOM 1402 O O . TYR A 1 184 ? 9.750 12.779 -6.503 1.00 96.88 184 TYR A O 1
ATOM 1410 N N . GLU A 1 185 ? 10.974 14.646 -6.465 1.00 97.12 185 GLU A N 1
ATOM 1411 C CA . GLU A 1 185 ? 12.206 14.022 -6.945 1.00 97.12 185 GLU A CA 1
ATOM 1412 C C . GLU A 1 185 ? 13.354 14.289 -5.972 1.00 97.12 185 GLU A C 1
ATOM 1414 O O . GLU A 1 185 ? 13.502 15.388 -5.430 1.00 97.12 185 GLU A O 1
ATOM 1419 N N . THR A 1 186 ? 14.156 13.255 -5.756 1.00 95.38 186 THR A N 1
ATOM 1420 C CA . THR A 1 186 ? 15.390 13.259 -4.972 1.00 95.38 186 THR A CA 1
ATOM 1421 C C . THR A 1 186 ? 16.511 12.642 -5.803 1.00 95.38 186 THR A C 1
ATOM 1423 O O . THR A 1 186 ? 16.265 12.055 -6.854 1.00 95.38 186 THR A O 1
ATOM 1426 N N . ASP A 1 187 ? 17.748 12.696 -5.311 1.00 94.94 187 ASP A N 1
ATOM 1427 C CA . ASP A 1 187 ? 18.894 12.088 -6.002 1.00 94.94 187 ASP A CA 1
ATOM 1428 C C . ASP A 1 187 ? 18.729 10.573 -6.238 1.00 94.94 187 ASP A C 1
ATOM 1430 O O . ASP A 1 187 ? 19.350 10.016 -7.142 1.00 94.94 187 ASP A O 1
ATOM 1434 N N . THR A 1 188 ? 17.906 9.896 -5.430 1.00 94.38 188 THR A N 1
ATOM 1435 C CA . THR A 1 188 ? 17.751 8.433 -5.458 1.00 94.38 188 THR A CA 1
ATOM 1436 C C . THR A 1 188 ? 16.369 7.964 -5.889 1.00 94.38 188 THR A C 1
ATOM 1438 O O . THR A 1 188 ? 16.245 6.837 -6.352 1.00 94.38 188 THR A O 1
ATOM 1441 N N . SER A 1 189 ? 15.327 8.784 -5.751 1.00 96.56 189 SER A N 1
ATOM 1442 C CA . SER A 1 189 ? 13.960 8.363 -6.069 1.00 96.56 189 SER A CA 1
ATOM 1443 C C . SER A 1 189 ? 13.078 9.473 -6.621 1.00 96.56 189 SER A C 1
ATOM 1445 O O . SER A 1 189 ? 13.238 10.650 -6.289 1.00 96.56 189 SER A O 1
ATOM 1447 N N . VAL A 1 190 ? 12.100 9.065 -7.426 1.00 98.06 190 VAL A N 1
ATOM 1448 C CA . VAL A 1 190 ? 10.995 9.896 -7.911 1.00 98.06 190 VAL A CA 1
ATOM 1449 C C . VAL A 1 190 ? 9.696 9.344 -7.338 1.00 98.06 190 VAL A C 1
ATOM 1451 O O . VAL A 1 190 ? 9.460 8.143 -7.378 1.00 98.06 190 VAL A O 1
ATOM 1454 N N . GLN A 1 191 ? 8.834 10.207 -6.816 1.00 98.25 191 GLN A N 1
ATOM 1455 C CA . GLN A 1 191 ? 7.520 9.846 -6.299 1.00 98.25 191 GLN A CA 1
ATOM 1456 C C . GLN A 1 191 ? 6.422 10.526 -7.104 1.00 98.25 191 GLN A C 1
ATOM 1458 O O . GLN A 1 191 ? 6.393 11.752 -7.228 1.00 98.25 191 GLN A O 1
ATOM 1463 N N . PHE A 1 192 ? 5.491 9.725 -7.611 1.00 98.44 192 PHE A N 1
ATOM 1464 C CA . PHE A 1 192 ? 4.260 10.178 -8.244 1.00 98.44 192 PHE A CA 1
ATOM 1465 C C . PHE A 1 192 ? 3.120 10.060 -7.253 1.00 98.44 192 PHE A C 1
ATOM 1467 O O . PHE A 1 192 ? 2.881 8.980 -6.723 1.00 98.44 192 PHE A O 1
ATOM 1474 N N . THR A 1 193 ? 2.385 11.144 -7.030 1.00 98.06 193 THR A N 1
ATOM 1475 C CA . THR A 1 193 ? 1.163 11.114 -6.223 1.00 98.06 193 THR A CA 1
ATOM 1476 C C . THR A 1 193 ? -0.048 11.355 -7.105 1.00 98.06 193 THR A C 1
ATOM 1478 O O . THR A 1 193 ? -0.183 12.410 -7.722 1.00 98.06 193 THR A O 1
ATOM 1481 N N . TYR A 1 194 ? -0.963 10.393 -7.119 1.00 97.38 194 TYR A N 1
ATOM 1482 C CA . TYR A 1 194 ? -2.292 10.498 -7.707 1.00 97.38 194 TYR A CA 1
ATOM 1483 C C . TYR A 1 194 ? -3.310 10.741 -6.590 1.00 97.38 194 TYR A C 1
ATOM 1485 O O . TYR A 1 194 ? -3.338 10.013 -5.600 1.00 97.38 194 TYR A O 1
ATOM 1493 N N . GLU A 1 195 ? -4.153 11.764 -6.736 1.00 95.50 195 GLU A N 1
ATOM 1494 C CA . GLU A 1 195 ? -5.182 12.127 -5.755 1.00 95.50 195 GLU A CA 1
ATOM 1495 C C . GLU A 1 195 ? -6.561 12.107 -6.420 1.00 95.50 195 GLU A C 1
ATOM 1497 O O . GLU A 1 195 ? -6.796 12.813 -7.402 1.00 95.50 195 GLU A O 1
ATOM 1502 N N . TYR A 1 196 ? -7.480 11.315 -5.867 1.00 92.31 196 TYR A N 1
ATOM 1503 C CA . TYR A 1 196 ? -8.837 11.137 -6.407 1.00 92.31 196 TYR A CA 1
ATOM 1504 C C . TYR A 1 196 ? -9.932 11.674 -5.483 1.00 92.31 196 TYR A C 1
ATOM 1506 O O . TYR A 1 196 ? -11.108 11.705 -5.845 1.00 92.31 196 TYR A O 1
ATOM 1514 N N . GLY A 1 197 ? -9.558 12.109 -4.283 1.00 87.50 197 GLY A N 1
ATOM 1515 C CA . GLY A 1 197 ? -10.479 12.607 -3.280 1.00 87.50 197 GLY A CA 1
ATOM 1516 C C . GLY A 1 197 ? -9.779 12.859 -1.954 1.00 87.50 197 GLY A C 1
ATOM 1517 O O . GLY A 1 197 ? -8.594 12.576 -1.776 1.00 87.50 197 GLY A O 1
ATOM 1518 N N . LEU A 1 198 ? -10.537 13.381 -0.993 1.00 82.69 198 LEU A N 1
ATOM 1519 C CA . LEU A 1 198 ? -10.018 13.675 0.336 1.00 82.69 198 LEU A CA 1
ATOM 1520 C C . LEU A 1 198 ? -9.508 12.381 1.001 1.00 82.69 198 LEU A C 1
ATOM 1522 O O . LEU A 1 198 ? -10.307 11.494 1.300 1.00 82.69 198 LEU A O 1
ATOM 1526 N N . TYR A 1 199 ? -8.192 12.305 1.230 1.00 82.88 199 TYR A N 1
ATOM 1527 C CA . TYR A 1 199 ? -7.473 11.124 1.741 1.00 82.88 199 TYR A CA 1
ATOM 1528 C C . TYR A 1 199 ? -7.599 9.857 0.877 1.00 82.88 199 TYR A C 1
ATOM 1530 O O . TYR A 1 199 ? -7.515 8.739 1.393 1.00 82.88 199 TYR A O 1
ATOM 1538 N N . GLN A 1 200 ? -7.799 10.039 -0.427 1.00 92.44 200 GLN A N 1
ATOM 1539 C CA . GLN A 1 200 ? -7.811 8.972 -1.419 1.00 92.44 200 GLN A CA 1
ATOM 1540 C C . GLN A 1 200 ? -6.651 9.187 -2.382 1.00 92.44 200 GLN A C 1
ATOM 1542 O O . GLN A 1 200 ? -6.749 9.979 -3.324 1.00 92.44 200 GLN A O 1
ATOM 1547 N N . THR A 1 201 ? -5.538 8.522 -2.095 1.00 95.38 201 THR A N 1
ATOM 1548 C CA . THR A 1 201 ? -4.255 8.762 -2.755 1.00 95.38 201 THR A CA 1
ATOM 1549 C C . THR A 1 201 ? -3.584 7.456 -3.126 1.00 95.38 201 THR A C 1
ATOM 1551 O O . THR A 1 201 ? -3.594 6.516 -2.329 1.00 95.38 201 THR A O 1
ATOM 1554 N N . ILE A 1 202 ? -2.938 7.437 -4.287 1.00 97.44 202 ILE A N 1
ATOM 1555 C CA . ILE A 1 202 ? -1.983 6.397 -4.659 1.00 97.44 202 ILE A CA 1
ATOM 1556 C C . ILE A 1 202 ? -0.640 7.067 -4.912 1.00 97.44 202 ILE A C 1
ATOM 1558 O O . ILE A 1 202 ? -0.554 7.982 -5.730 1.00 97.44 202 ILE A O 1
ATOM 1562 N N . THR A 1 203 ? 0.388 6.632 -4.190 1.00 97.81 203 THR A N 1
ATOM 1563 C CA . THR A 1 203 ? 1.762 7.094 -4.393 1.00 97.81 203 THR A CA 1
ATOM 1564 C C . THR A 1 203 ? 2.588 5.958 -4.971 1.00 97.81 203 THR A C 1
ATOM 1566 O O . THR A 1 203 ? 2.587 4.865 -4.412 1.00 97.81 203 THR A O 1
ATOM 1569 N N . LEU A 1 204 ? 3.280 6.219 -6.075 1.00 98.56 204 LEU A N 1
ATOM 1570 C CA . LEU A 1 204 ? 4.206 5.293 -6.723 1.00 98.56 204 LEU A CA 1
ATOM 1571 C C . LEU A 1 204 ? 5.623 5.846 -6.578 1.00 98.56 204 LEU A C 1
ATOM 1573 O O . LEU A 1 204 ? 5.839 7.025 -6.863 1.00 98.56 204 LEU A O 1
ATOM 1577 N N . GLY A 1 205 ? 6.565 5.032 -6.112 1.00 98.31 205 GLY A N 1
ATOM 1578 C CA . GLY A 1 205 ? 7.966 5.416 -5.968 1.00 98.31 205 GLY A CA 1
ATOM 1579 C C . GLY A 1 205 ? 8.860 4.632 -6.917 1.00 98.31 205 GLY A C 1
ATOM 1580 O O . GLY A 1 205 ? 8.830 3.401 -6.943 1.00 98.31 205 GLY A O 1
ATOM 1581 N N . PHE A 1 206 ? 9.663 5.367 -7.671 1.00 98.50 206 PHE A N 1
ATOM 1582 C CA . PHE A 1 206 ? 10.555 4.867 -8.704 1.00 98.50 206 PHE A CA 1
ATOM 1583 C C . PHE A 1 206 ? 11.999 5.153 -8.320 1.00 98.50 206 PHE A C 1
ATOM 1585 O O . PHE A 1 206 ? 12.296 6.201 -7.736 1.00 98.50 206 PHE A O 1
ATOM 1592 N N . ASP A 1 207 ? 12.902 4.242 -8.654 1.00 97.62 207 ASP A N 1
ATOM 1593 C CA . ASP A 1 207 ? 14.335 4.488 -8.534 1.00 97.62 207 ASP A CA 1
ATOM 1594 C C . ASP A 1 207 ? 14.745 5.538 -9.578 1.00 97.62 207 ASP A C 1
ATOM 1596 O O . ASP A 1 207 ? 14.399 5.420 -10.752 1.00 97.62 207 ASP A O 1
ATOM 1600 N N . ASN A 1 208 ? 15.458 6.592 -9.168 1.00 95.25 208 ASN A N 1
ATOM 1601 C CA . ASN A 1 208 ? 15.728 7.728 -10.062 1.00 95.25 208 ASN A CA 1
ATOM 1602 C C . ASN A 1 208 ? 16.748 7.397 -11.170 1.00 95.25 208 ASN A C 1
ATOM 1604 O O . ASN A 1 208 ? 16.839 8.109 -12.165 1.00 95.25 208 ASN A O 1
ATOM 1608 N N . LYS A 1 209 ? 17.541 6.328 -11.021 1.00 94.75 209 LYS A N 1
ATOM 1609 C CA . LYS A 1 209 ? 18.554 5.951 -12.020 1.00 94.75 209 LYS A CA 1
ATOM 1610 C C . LYS A 1 209 ? 17.991 5.019 -13.080 1.00 94.75 209 LYS A C 1
ATOM 1612 O O . LYS A 1 209 ? 18.280 5.185 -14.259 1.00 94.75 209 LYS A O 1
ATOM 1617 N N . THR A 1 210 ? 17.242 4.017 -12.642 1.00 96.12 210 THR A N 1
ATOM 1618 C CA . THR A 1 210 ? 16.699 2.955 -13.494 1.00 96.12 210 THR A CA 1
ATOM 1619 C C . THR A 1 210 ? 15.283 3.261 -13.969 1.00 96.12 210 THR A C 1
ATOM 1621 O O . THR A 1 210 ? 14.851 2.718 -14.979 1.00 96.12 210 THR A O 1
ATOM 1624 N N . GLY A 1 211 ? 14.551 4.119 -13.253 1.00 96.56 211 GLY A N 1
ATOM 1625 C CA . GLY A 1 211 ? 13.139 4.392 -13.500 1.00 96.56 211 GLY A CA 1
ATOM 1626 C C . GLY A 1 211 ? 12.207 3.263 -13.059 1.00 96.56 211 GLY A C 1
ATOM 1627 O O . GLY A 1 211 ? 11.009 3.364 -13.309 1.00 96.56 211 GLY A O 1
ATOM 1628 N N . ILE A 1 212 ? 12.716 2.205 -12.421 1.00 97.50 212 ILE A N 1
ATOM 1629 C CA . ILE A 1 212 ? 11.923 1.034 -12.027 1.00 97.50 212 ILE A CA 1
ATOM 1630 C C . ILE A 1 212 ? 11.041 1.375 -10.822 1.00 97.50 212 ILE A C 1
ATOM 1632 O O . ILE A 1 212 ? 11.505 1.947 -9.832 1.00 97.50 212 ILE A O 1
ATOM 1636 N N . LEU A 1 213 ? 9.765 0.996 -10.899 1.00 98.06 213 LEU A N 1
ATOM 1637 C CA . LEU A 1 213 ? 8.795 1.096 -9.811 1.00 98.06 213 LEU A CA 1
ATOM 1638 C C . LEU A 1 213 ? 9.156 0.123 -8.684 1.00 98.06 213 LEU A C 1
ATOM 1640 O O . LEU A 1 213 ? 9.073 -1.084 -8.874 1.00 98.06 213 LEU A O 1
ATOM 1644 N N . TYR A 1 214 ? 9.496 0.621 -7.497 1.00 97.31 214 TYR A N 1
ATOM 1645 C CA . TYR A 1 214 ? 9.856 -0.226 -6.349 1.00 97.31 214 TYR A CA 1
ATOM 1646 C C . TYR A 1 214 ? 8.908 -0.068 -5.155 1.00 97.31 214 TYR A C 1
ATOM 1648 O O . TYR A 1 214 ? 8.938 -0.866 -4.222 1.00 97.31 214 TYR A O 1
ATOM 1656 N N . SER A 1 215 ? 8.066 0.967 -5.136 1.00 97.38 215 SER A N 1
ATOM 1657 C CA . SER A 1 215 ? 7.131 1.161 -4.028 1.00 97.38 215 SER A CA 1
ATOM 1658 C C . SER A 1 215 ? 5.761 1.631 -4.480 1.00 97.38 215 SER A C 1
ATOM 1660 O O . SER A 1 215 ? 5.615 2.408 -5.425 1.00 97.38 215 SER A O 1
ATOM 1662 N N . SER A 1 216 ? 4.742 1.177 -3.756 1.00 96.56 216 SER A N 1
ATOM 1663 C CA . SER A 1 216 ? 3.366 1.635 -3.918 1.00 96.56 216 SER A CA 1
ATOM 1664 C C . SER A 1 216 ? 2.703 1.838 -2.567 1.00 96.56 216 SER A C 1
ATOM 1666 O O . SER A 1 216 ? 2.769 0.973 -1.693 1.00 96.56 216 SER A O 1
ATOM 1668 N N . ILE A 1 217 ? 2.008 2.961 -2.423 1.00 96.25 217 ILE A N 1
ATOM 1669 C CA . ILE A 1 217 ? 1.171 3.280 -1.270 1.00 96.25 217 ILE A CA 1
ATOM 1670 C C . ILE A 1 217 ? -0.240 3.517 -1.790 1.00 96.25 217 ILE A C 1
ATOM 1672 O O . ILE A 1 217 ? -0.520 4.568 -2.363 1.00 96.25 217 ILE A O 1
ATOM 1676 N N . CYS A 1 218 ? -1.134 2.556 -1.578 1.00 96.00 218 CYS A N 1
ATOM 1677 C CA . CYS A 1 218 ? -2.553 2.679 -1.894 1.00 96.00 218 CYS A CA 1
ATOM 1678 C C . CYS A 1 218 ? -3.312 3.046 -0.621 1.00 96.00 218 CYS A C 1
ATOM 1680 O O . CYS A 1 218 ? -3.256 2.306 0.359 1.00 96.00 218 CYS A O 1
ATOM 1682 N N . ARG A 1 219 ? -4.004 4.191 -0.594 1.00 93.38 219 ARG A N 1
ATOM 1683 C CA . ARG A 1 219 ? -4.667 4.682 0.621 1.00 93.38 219 ARG A CA 1
ATOM 1684 C C . ARG A 1 219 ? -6.048 5.261 0.340 1.00 93.38 219 ARG A C 1
ATOM 1686 O O . ARG A 1 219 ? -6.185 6.209 -0.430 1.00 93.38 219 ARG A O 1
ATOM 1693 N N . THR A 1 220 ? -7.026 4.787 1.110 1.00 90.12 220 THR A N 1
ATOM 1694 C CA . THR A 1 220 ? -8.378 5.344 1.220 1.00 90.12 220 THR A CA 1
ATOM 1695 C C . THR A 1 220 ? -8.761 5.478 2.698 1.00 90.12 220 THR A C 1
ATOM 1697 O O . THR A 1 220 ? -9.429 4.619 3.271 1.00 90.12 220 THR A O 1
ATOM 1700 N N . LEU A 1 221 ? -8.381 6.589 3.340 1.00 77.94 221 LEU A N 1
ATOM 1701 C CA . LEU A 1 221 ? -8.785 6.871 4.727 1.00 77.94 221 LEU A CA 1
ATOM 1702 C C . LEU A 1 221 ? -10.072 7.702 4.734 1.00 77.94 221 LEU A C 1
ATOM 1704 O O . LEU A 1 221 ? -10.032 8.909 4.521 1.00 77.94 221 LEU A O 1
ATOM 1708 N N . ARG A 1 222 ? -11.231 7.102 5.031 1.00 66.94 222 ARG A N 1
ATOM 1709 C CA . ARG A 1 222 ? -12.497 7.860 5.150 1.00 66.94 222 ARG A CA 1
ATOM 1710 C C . ARG A 1 222 ? -13.090 7.886 6.570 1.00 66.94 222 ARG A C 1
ATOM 1712 O O . ARG A 1 222 ? -14.100 7.228 6.807 1.00 66.94 222 ARG A O 1
ATOM 1719 N N . PRO A 1 223 ? -12.582 8.711 7.504 1.00 51.69 223 PRO A N 1
ATOM 1720 C CA . PRO A 1 223 ? -13.342 9.076 8.700 1.00 51.69 223 PRO A CA 1
ATOM 1721 C C . PRO A 1 223 ? -14.358 10.191 8.387 1.00 51.69 223 PRO A C 1
ATOM 1723 O O . PRO A 1 223 ? -13.996 11.225 7.809 1.00 51.69 223 PRO A O 1
ATOM 1726 N N . ARG A 1 224 ? -15.631 10.039 8.794 1.00 48.12 224 ARG A N 1
ATOM 1727 C CA . ARG A 1 224 ? -16.695 11.043 8.535 1.00 48.12 224 ARG A CA 1
ATOM 1728 C C . ARG A 1 224 ? -16.343 12.435 9.086 1.00 48.12 224 ARG A C 1
ATOM 1730 O O . ARG A 1 224 ? -16.673 13.449 8.462 1.00 48.12 224 ARG A O 1
ATOM 1737 N N . LEU A 1 225 ? -15.642 12.520 10.218 1.00 45.25 225 LEU A N 1
ATOM 1738 C CA . LEU A 1 225 ? -15.262 13.791 10.842 1.00 45.25 225 LEU A CA 1
ATOM 1739 C C . LEU A 1 225 ? -14.269 14.601 10.000 1.00 45.25 225 LEU A C 1
ATOM 1741 O O . LEU A 1 225 ? -14.329 15.837 9.989 1.00 45.25 225 LEU A O 1
ATOM 1745 N N . MET A 1 226 ? -13.384 13.933 9.253 1.00 48.16 226 MET A N 1
ATOM 1746 C CA . MET A 1 226 ? -12.430 14.625 8.386 1.00 48.16 226 MET A CA 1
ATOM 1747 C C . MET A 1 226 ? -13.117 15.251 7.164 1.00 48.16 226 MET A C 1
ATOM 1749 O O . MET A 1 226 ? -12.725 16.335 6.725 1.00 48.16 226 MET A O 1
ATOM 1753 N N . GLN A 1 227 ? -14.225 14.664 6.699 1.00 50.28 227 GLN A N 1
ATOM 1754 C CA . GLN A 1 227 ? -15.074 15.263 5.668 1.00 50.28 227 GLN A CA 1
ATOM 1755 C C . GLN A 1 227 ? -15.760 16.545 6.166 1.00 50.28 227 GLN A C 1
ATOM 1757 O O . GLN A 1 227 ? -15.789 17.544 5.446 1.00 50.28 227 GLN A O 1
ATOM 1762 N N . LYS A 1 228 ? -16.234 16.575 7.424 1.00 47.59 228 LYS A N 1
ATOM 1763 C CA . LYS A 1 228 ? -16.792 17.800 8.034 1.00 47.59 228 LYS A CA 1
ATOM 1764 C C . LYS A 1 228 ? -15.746 18.905 8.170 1.00 47.59 228 LYS A C 1
ATOM 1766 O O . LYS A 1 228 ? -16.050 20.050 7.852 1.00 47.59 228 LYS A O 1
ATOM 1771 N N . ARG A 1 229 ? -14.517 18.592 8.600 1.00 47.53 229 ARG A N 1
ATOM 1772 C CA . ARG A 1 229 ? -13.430 19.588 8.685 1.00 47.53 229 ARG A CA 1
ATOM 1773 C C . ARG A 1 229 ? -13.070 20.170 7.315 1.00 47.53 229 ARG A C 1
ATOM 1775 O O . ARG A 1 229 ? -12.924 21.385 7.206 1.00 47.53 229 ARG A O 1
ATOM 1782 N N . SER A 1 230 ? -13.003 19.333 6.279 1.00 50.12 230 SER A N 1
ATOM 1783 C CA . SER A 1 230 ? -12.750 19.778 4.904 1.00 50.12 230 SER A CA 1
ATOM 1784 C C . SER A 1 230 ? -13.906 20.609 4.330 1.00 50.12 230 SER A C 1
ATOM 1786 O O . SER A 1 230 ? -13.670 21.709 3.840 1.00 50.12 230 SER A O 1
ATOM 1788 N N . MET A 1 231 ? -15.169 20.188 4.492 1.00 45.97 231 MET A N 1
ATOM 1789 C CA . MET A 1 231 ? -16.332 20.983 4.055 1.00 45.97 231 MET A CA 1
ATOM 1790 C C . MET A 1 231 ? -16.459 22.323 4.793 1.00 45.97 231 MET A C 1
ATOM 1792 O O . MET A 1 231 ? -16.828 23.323 4.182 1.00 45.97 231 MET A O 1
ATOM 1796 N N . VAL A 1 232 ? -16.136 22.376 6.090 1.00 48.50 232 VAL A N 1
ATOM 1797 C CA . VAL A 1 232 ? -16.130 23.632 6.865 1.00 48.50 232 VAL A CA 1
ATOM 1798 C C . VAL A 1 232 ? -14.983 24.551 6.429 1.00 48.50 232 VAL A C 1
ATOM 1800 O O . VAL A 1 232 ? -15.162 25.767 6.409 1.00 48.50 232 VAL A O 1
ATOM 1803 N N . SER A 1 233 ? -13.831 23.995 6.041 1.00 49.28 233 SER A N 1
ATOM 1804 C CA . SER A 1 233 ? -12.710 24.762 5.479 1.00 49.28 233 SER A CA 1
ATOM 1805 C C . SER A 1 233 ? -12.952 25.216 4.033 1.00 49.28 233 SER A C 1
ATOM 1807 O O . SER A 1 233 ? -12.432 26.254 3.630 1.00 49.28 233 SER A O 1
ATOM 1809 N N . ALA A 1 234 ? -13.719 24.451 3.251 1.00 45.91 234 ALA A N 1
ATOM 1810 C CA . ALA A 1 234 ? -14.053 24.741 1.856 1.00 45.91 234 ALA A CA 1
ATOM 1811 C C . ALA A 1 234 ? -15.301 25.628 1.698 1.00 45.91 234 ALA A C 1
ATOM 1813 O O . ALA A 1 234 ? -15.549 26.151 0.612 1.00 45.91 234 ALA A O 1
ATOM 1814 N N . MET A 1 235 ? -16.084 25.840 2.763 1.00 34.88 235 MET A N 1
ATOM 1815 C CA . MET A 1 235 ? -17.109 26.881 2.773 1.00 34.88 235 MET A CA 1
ATOM 1816 C C . MET A 1 235 ? -16.420 28.252 2.717 1.00 34.88 235 MET A C 1
ATOM 1818 O O . MET A 1 235 ? -15.649 28.579 3.626 1.00 34.88 235 MET A O 1
ATOM 1822 N N . PRO A 1 236 ? -16.709 29.101 1.711 1.00 49.06 236 PRO A N 1
ATOM 1823 C CA . PRO A 1 236 ? -16.272 30.484 1.746 1.00 49.06 236 PRO A CA 1
ATOM 1824 C C . PRO A 1 236 ? -16.796 31.088 3.043 1.00 49.06 236 PRO A C 1
ATOM 1826 O O . PRO A 1 236 ? -18.001 31.062 3.304 1.00 49.06 236 PRO A O 1
ATOM 1829 N N . GLN A 1 237 ? -15.897 31.616 3.873 1.00 47.50 237 GLN A N 1
ATOM 1830 C CA . GLN A 1 237 ? -16.275 32.432 5.019 1.00 47.50 237 GLN A CA 1
ATOM 1831 C C . GLN A 1 237 ? -17.113 33.587 4.466 1.00 47.50 237 GLN A C 1
ATOM 1833 O O . GLN A 1 237 ? -16.566 34.566 3.956 1.00 47.50 237 GLN A O 1
ATOM 1838 N N . HIS A 1 238 ? -18.443 33.466 4.511 1.00 45.03 238 HIS A N 1
ATOM 1839 C CA . HIS A 1 238 ? -19.337 34.566 4.197 1.00 45.03 238 HIS A CA 1
ATOM 1840 C C . HIS A 1 238 ? -18.988 35.679 5.176 1.00 45.03 238 HIS A C 1
ATOM 1842 O O . HIS A 1 238 ? -19.375 35.668 6.347 1.00 45.03 238 HIS A O 1
ATOM 1848 N N . ARG A 1 239 ? -18.194 36.635 4.690 1.00 40.78 239 ARG A N 1
ATOM 1849 C CA . ARG A 1 239 ? -17.870 37.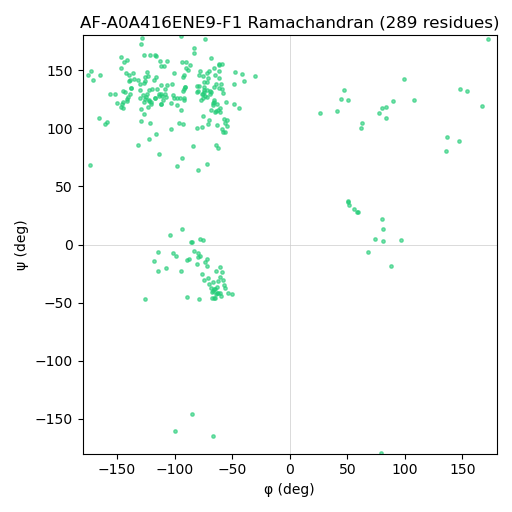870 5.382 1.00 40.78 239 ARG A CA 1
ATOM 1850 C C . ARG A 1 239 ? -19.217 38.506 5.692 1.00 40.78 239 ARG A C 1
ATOM 1852 O O . ARG A 1 239 ? -19.886 38.998 4.785 1.00 40.78 239 ARG A O 1
ATOM 1859 N N . LYS A 1 240 ? -19.653 38.435 6.954 1.00 40.47 240 LYS A N 1
ATOM 1860 C CA . LYS A 1 240 ? -20.839 39.156 7.418 1.00 40.47 240 LYS A CA 1
ATOM 1861 C C . LYS A 1 240 ? -20.620 40.618 7.054 1.00 40.47 240 LYS A C 1
ATOM 1863 O O . LYS A 1 240 ? -19.773 41.288 7.647 1.00 40.47 240 LYS A O 1
ATOM 1868 N N . TRP A 1 241 ? -21.347 41.079 6.044 1.00 34.19 241 TRP A N 1
ATOM 1869 C CA . TRP A 1 241 ? -21.389 42.474 5.649 1.00 34.19 241 TRP A CA 1
ATOM 1870 C C . TRP A 1 241 ? -21.834 43.275 6.876 1.00 34.19 241 TRP A C 1
ATOM 1872 O O . TRP A 1 241 ? -22.978 43.174 7.316 1.00 34.19 241 TRP A O 1
ATOM 1882 N N . ARG A 1 242 ? -20.912 44.024 7.488 1.00 38.47 242 ARG A N 1
ATOM 1883 C CA . ARG A 1 242 ? -21.273 45.054 8.465 1.00 38.47 242 ARG A CA 1
ATOM 1884 C C . ARG A 1 242 ? -21.778 46.250 7.660 1.00 38.47 242 ARG A C 1
ATOM 1886 O O . ARG A 1 242 ? -21.017 46.738 6.827 1.00 38.47 242 ARG A O 1
ATOM 1893 N N . PRO A 1 243 ? -22.999 46.759 7.890 1.00 41.41 243 PRO A N 1
ATOM 1894 C CA . PRO A 1 243 ? -23.420 47.996 7.256 1.00 41.41 243 PRO A CA 1
ATOM 1895 C C . PRO A 1 243 ? -22.538 49.127 7.790 1.00 41.41 243 PRO A C 1
ATOM 1897 O O . PRO A 1 243 ? -22.565 49.450 8.982 1.00 41.41 243 PRO A O 1
ATOM 1900 N N . THR A 1 244 ? -21.724 49.720 6.925 1.00 44.81 244 THR A N 1
ATOM 1901 C CA . THR A 1 244 ? -21.040 50.978 7.212 1.00 44.81 244 THR A CA 1
ATOM 1902 C C . THR A 1 244 ? -22.103 52.058 7.390 1.00 44.81 244 THR A C 1
ATOM 1904 O O . THR A 1 244 ? -22.850 52.389 6.473 1.00 44.81 244 THR A O 1
ATOM 1907 N N . ARG A 1 245 ? -22.204 52.611 8.605 1.00 41.19 245 ARG A N 1
ATOM 1908 C CA . ARG A 1 245 ? -23.023 53.797 8.877 1.00 41.19 245 ARG A CA 1
ATOM 1909 C C . ARG A 1 245 ? -22.457 54.963 8.066 1.00 41.19 245 ARG A C 1
ATOM 1911 O O . ARG A 1 245 ? -21.452 55.554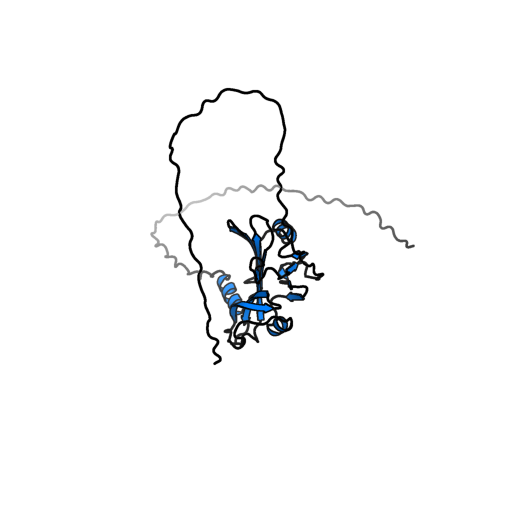 8.454 1.00 41.19 245 ARG A O 1
ATOM 1918 N N . HIS A 1 246 ? -23.102 55.308 6.955 1.00 42.28 246 HIS A N 1
ATOM 1919 C CA . HIS A 1 246 ? -22.841 56.571 6.276 1.00 42.28 246 HIS A CA 1
ATOM 1920 C C . HIS A 1 246 ? -23.211 57.732 7.207 1.00 42.28 246 HIS A C 1
ATOM 1922 O O . HIS A 1 246 ? -24.372 57.916 7.576 1.00 42.28 246 HIS A O 1
ATOM 1928 N N . ARG A 1 247 ? -22.206 58.524 7.600 1.00 42.06 247 ARG A N 1
ATOM 1929 C CA . ARG A 1 247 ? -22.420 59.862 8.161 1.00 42.06 247 ARG A CA 1
ATOM 1930 C C . ARG A 1 247 ? -23.003 60.745 7.056 1.00 42.06 247 ARG A C 1
ATOM 1932 O O . ARG A 1 247 ? -22.391 60.891 6.003 1.00 42.06 247 ARG A O 1
ATOM 1939 N N . LYS A 1 248 ? -24.180 61.322 7.308 1.00 38.56 248 LYS A N 1
ATOM 1940 C CA . LYS A 1 248 ? -24.778 62.364 6.462 1.00 38.56 248 LYS A CA 1
ATOM 1941 C C . LYS A 1 248 ? -23.824 63.570 6.377 1.00 38.56 248 LYS A C 1
ATOM 1943 O O . LYS A 1 248 ? -23.348 63.996 7.430 1.00 38.56 248 LYS A O 1
ATOM 1948 N N . PRO A 1 249 ? -23.570 64.147 5.192 1.00 44.19 249 PRO A N 1
ATOM 1949 C CA . PRO A 1 249 ? -22.898 65.435 5.088 1.00 44.19 249 PRO A CA 1
ATOM 1950 C C . PRO A 1 249 ? -23.810 66.554 5.603 1.00 44.19 249 PRO A C 1
ATOM 1952 O O . PRO A 1 249 ? -24.986 66.633 5.246 1.00 44.19 249 PRO A O 1
ATOM 1955 N N . THR A 1 250 ? -23.258 67.410 6.455 1.00 37.00 250 THR A N 1
ATOM 1956 C CA . THR A 1 250 ? -23.886 68.638 6.950 1.00 37.00 250 THR A CA 1
ATOM 1957 C C . THR A 1 250 ? -24.079 69.618 5.791 1.00 37.00 250 THR A C 1
ATOM 1959 O O . THR A 1 250 ? -23.122 69.955 5.099 1.00 37.00 250 THR A O 1
ATOM 1962 N N . ALA A 1 251 ? -25.311 70.079 5.573 1.00 35.28 251 ALA A N 1
ATOM 1963 C CA . ALA A 1 251 ? -25.630 71.078 4.560 1.00 35.28 251 ALA A CA 1
ATOM 1964 C C . ALA A 1 251 ? -25.184 72.480 5.012 1.00 35.28 251 ALA A C 1
ATOM 1966 O O . ALA A 1 251 ? -25.617 72.951 6.064 1.00 35.28 251 ALA A O 1
ATOM 1967 N N . LEU A 1 252 ? -24.387 73.167 4.189 1.00 36.25 252 LEU A N 1
ATOM 1968 C CA . LEU A 1 252 ? -24.228 74.620 4.244 1.00 36.25 252 LEU A CA 1
ATOM 1969 C C . LEU A 1 252 ? -24.848 75.203 2.968 1.00 36.25 252 LEU A C 1
ATOM 1971 O O . LEU A 1 252 ? -24.494 74.814 1.858 1.00 36.25 252 LEU A O 1
ATOM 1975 N N . LYS A 1 253 ? -25.845 76.072 3.149 1.00 38.19 253 LYS A N 1
ATOM 1976 C CA . LYS A 1 253 ? -26.654 76.684 2.090 1.00 38.19 253 LYS A CA 1
ATOM 1977 C C . LYS A 1 253 ? -25.837 77.713 1.305 1.00 38.19 253 LYS A C 1
ATOM 1979 O O . LYS A 1 253 ? -25.202 78.566 1.919 1.00 38.19 253 LYS A O 1
ATOM 1984 N N . SER A 1 254 ? -26.004 77.750 -0.014 1.00 35.41 254 SER A N 1
ATOM 1985 C CA . SER A 1 254 ? -25.956 79.012 -0.752 1.00 35.41 254 SER A CA 1
ATOM 1986 C C . SER A 1 254 ? -27.053 79.061 -1.815 1.00 35.41 254 SER A C 1
ATOM 1988 O O . SER A 1 254 ? -27.392 78.088 -2.485 1.00 35.41 254 SER A O 1
ATOM 1990 N N . THR A 1 255 ? -27.684 80.220 -1.829 1.00 35.41 255 THR A N 1
ATOM 1991 C CA . THR A 1 255 ? -28.843 80.669 -2.588 1.00 35.41 255 THR A CA 1
ATOM 1992 C C . THR A 1 255 ? -28.435 81.012 -4.023 1.00 35.41 255 THR A C 1
ATOM 1994 O O . THR A 1 255 ? -27.315 81.476 -4.221 1.00 35.41 255 THR A O 1
ATOM 1997 N N . THR A 1 256 ? -29.346 80.840 -4.992 1.00 35.88 256 THR A N 1
ATOM 1998 C CA . THR A 1 256 ? -29.803 81.793 -6.046 1.00 35.88 256 THR A CA 1
ATOM 1999 C C . THR A 1 256 ? -30.320 81.000 -7.264 1.00 35.88 256 THR A C 1
ATOM 2001 O O . THR A 1 256 ? -29.697 80.029 -7.677 1.00 35.88 256 THR A O 1
ATOM 2004 N N . GLY A 1 257 ? -31.504 81.363 -7.778 1.00 31.94 257 GLY A N 1
ATOM 2005 C CA . GLY A 1 257 ? -32.227 80.662 -8.853 1.00 31.94 257 GLY A CA 1
ATOM 2006 C C . GLY A 1 257 ? -31.807 81.043 -10.290 1.00 31.94 257 GLY A C 1
ATOM 2007 O O . GLY A 1 257 ? -30.638 81.319 -10.528 1.00 31.94 257 GLY A O 1
ATOM 2008 N N . PRO A 1 258 ? -32.747 81.058 -11.256 1.00 52.16 258 PRO A N 1
ATOM 2009 C CA . PRO A 1 258 ? -32.945 79.984 -12.242 1.00 52.16 258 PRO A CA 1
ATOM 2010 C C . PRO A 1 258 ? -32.698 80.444 -13.694 1.00 52.16 258 PRO A C 1
ATOM 2012 O O . PRO A 1 258 ? -32.741 81.642 -13.939 1.00 52.16 258 PRO A O 1
ATOM 2015 N N . SER A 1 259 ? -32.506 79.510 -14.645 1.00 31.75 259 SER A N 1
ATOM 2016 C CA . SER A 1 259 ? -32.747 79.603 -16.120 1.00 31.75 259 SER A CA 1
ATOM 2017 C C . SER A 1 259 ? -32.067 78.396 -16.801 1.00 31.75 259 SER A C 1
ATOM 2019 O O . SER A 1 259 ? -30.908 78.137 -16.513 1.00 31.75 259 SER A O 1
ATOM 2021 N N . ALA A 1 260 ? -32.740 77.482 -17.507 1.00 32.41 260 ALA A N 1
ATOM 2022 C CA . ALA A 1 260 ? -33.369 77.550 -18.838 1.00 32.41 260 ALA A CA 1
ATOM 2023 C C . ALA A 1 260 ? -32.546 76.721 -19.855 1.00 32.41 260 ALA A C 1
ATOM 2025 O O . ALA A 1 260 ? -31.362 76.980 -20.001 1.00 32.41 260 ALA A O 1
ATOM 2026 N N . LEU A 1 261 ? -33.219 75.756 -20.514 1.00 31.17 261 LEU A N 1
ATOM 2027 C CA . LEU A 1 261 ? -33.016 75.190 -21.872 1.00 31.17 261 LEU A CA 1
ATOM 2028 C C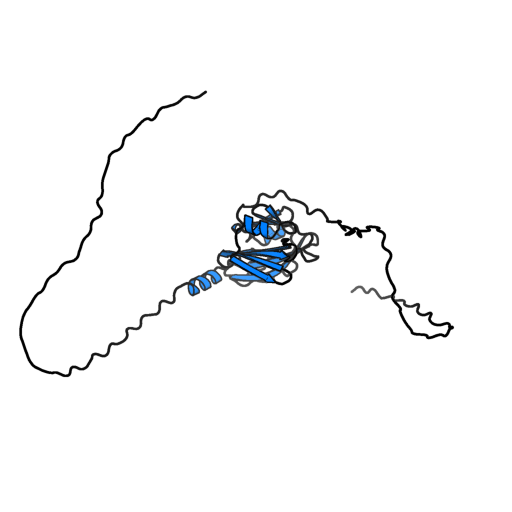 . LEU A 1 261 ? -31.569 74.798 -22.281 1.00 31.17 261 LEU A C 1
ATOM 2030 O O . LEU A 1 261 ? -30.634 75.575 -22.207 1.00 31.17 261 LEU A O 1
ATOM 2034 N N . THR A 1 262 ? -31.285 73.625 -22.852 1.00 35.09 262 THR A N 1
ATOM 2035 C CA . THR A 1 262 ? -31.751 73.186 -24.181 1.00 35.09 262 THR A CA 1
ATOM 2036 C C . THR A 1 262 ? -31.307 71.728 -24.421 1.00 35.09 262 THR A C 1
ATOM 2038 O O . THR A 1 262 ? -30.233 71.332 -23.974 1.00 35.09 262 THR A O 1
ATOM 2041 N N . MET A 1 263 ? -32.122 70.944 -25.138 1.00 30.05 263 MET A N 1
ATOM 2042 C CA . MET A 1 263 ? -31.780 69.620 -25.684 1.00 30.05 263 MET A CA 1
ATOM 2043 C C . MET A 1 263 ? -30.618 69.692 -26.683 1.00 30.05 263 MET A C 1
ATOM 2045 O O . MET A 1 263 ? -30.583 70.631 -27.472 1.00 30.05 263 MET A O 1
ATOM 2049 N N . TYR A 1 264 ? -29.813 68.629 -26.778 1.00 32.84 264 TYR A N 1
ATOM 2050 C CA . TYR A 1 264 ? -29.381 68.108 -28.079 1.00 32.84 264 TYR A CA 1
ATOM 2051 C C . TYR A 1 264 ? -29.257 66.578 -28.059 1.00 32.84 264 TYR A C 1
ATOM 2053 O O . TYR A 1 264 ? -28.708 65.978 -27.137 1.00 32.84 264 TYR A O 1
ATOM 2061 N N . SER A 1 265 ? -29.848 65.992 -29.096 1.00 32.78 265 SER A N 1
ATOM 2062 C CA . SER A 1 265 ? -29.937 64.579 -29.464 1.00 32.78 265 SER A CA 1
ATOM 2063 C C . SER A 1 265 ? -28.614 64.022 -30.017 1.00 32.78 265 SER A C 1
ATOM 2065 O O . SER A 1 265 ? -27.694 64.795 -30.262 1.00 32.78 265 SER A O 1
ATOM 2067 N N . ILE A 1 266 ? -28.609 62.707 -30.312 1.00 37.03 266 ILE A N 1
ATOM 2068 C CA . ILE A 1 266 ? -27.841 61.929 -31.332 1.00 37.03 266 ILE A CA 1
ATOM 2069 C C . ILE A 1 266 ? -27.317 60.631 -30.673 1.00 37.03 266 ILE A C 1
ATOM 2071 O O . ILE A 1 266 ? -26.417 60.667 -29.847 1.00 37.03 266 ILE A O 1
ATOM 2075 N N . ILE A 1 267 ? -28.062 59.519 -30.755 1.00 36.88 267 ILE A N 1
ATOM 2076 C CA . ILE A 1 267 ? -28.118 58.485 -31.823 1.00 36.88 267 ILE A CA 1
ATOM 2077 C C . ILE A 1 267 ? -26.929 57.502 -31.770 1.00 36.88 267 ILE A C 1
ATOM 2079 O O . ILE A 1 267 ? -25.788 57.846 -32.056 1.00 36.88 267 ILE A O 1
ATOM 2083 N N . PHE A 1 268 ? -27.266 56.247 -31.447 1.00 33.12 268 PHE A N 1
ATOM 2084 C CA . PHE A 1 268 ? -26.448 55.033 -31.553 1.00 33.12 268 PHE A CA 1
ATOM 2085 C C . PHE A 1 268 ? -26.321 54.563 -33.013 1.00 33.12 268 PHE A C 1
ATOM 2087 O O . PHE A 1 268 ? -27.323 54.602 -33.732 1.00 33.12 268 PHE A O 1
ATOM 2094 N N . PRO A 1 269 ? -25.181 53.993 -33.448 1.00 48.03 269 PRO A N 1
ATOM 2095 C CA . PRO A 1 269 ? -25.138 53.214 -34.675 1.00 48.03 269 PRO A CA 1
ATOM 2096 C C . PRO A 1 269 ? -25.389 51.721 -34.406 1.00 48.03 269 PRO A C 1
ATOM 2098 O O . PRO A 1 269 ? -24.681 51.061 -33.648 1.00 48.03 269 PRO A O 1
ATOM 2101 N N . PHE A 1 270 ? -26.400 51.199 -35.097 1.00 35.25 270 PHE A N 1
ATOM 2102 C CA . PHE A 1 270 ? -26.619 49.785 -35.394 1.00 35.25 270 PHE A CA 1
ATOM 2103 C C . PHE A 1 270 ? -25.705 49.365 -36.560 1.00 35.25 270 PHE A C 1
ATOM 2105 O O . PHE A 1 270 ? -25.566 50.116 -37.529 1.00 35.25 270 PHE A O 1
ATOM 2112 N N . ARG A 1 271 ? -25.204 48.124 -36.565 1.00 34.00 271 ARG A N 1
ATOM 2113 C CA . ARG A 1 271 ? -25.012 47.392 -37.827 1.00 34.00 271 ARG A CA 1
ATOM 2114 C C . ARG A 1 271 ? -25.356 45.912 -37.663 1.00 34.00 271 ARG A C 1
ATOM 2116 O O . ARG A 1 271 ? -24.869 45.227 -36.774 1.00 34.00 271 ARG A O 1
ATOM 2123 N N . SER A 1 272 ? -26.255 45.496 -38.543 1.00 33.62 272 SER A N 1
ATOM 2124 C CA . SER A 1 272 ? -26.889 44.197 -38.733 1.00 33.62 272 SER A CA 1
ATOM 2125 C C . SER A 1 272 ? -25.945 43.123 -39.276 1.00 33.62 272 SER A C 1
ATOM 2127 O O . SER A 1 272 ? -25.120 43.422 -40.141 1.00 33.62 272 SER A O 1
ATOM 2129 N N . VAL A 1 273 ? -26.188 41.861 -38.915 1.00 37.03 273 VAL A N 1
ATOM 2130 C CA . VAL A 1 273 ? -25.812 40.701 -39.738 1.00 37.03 273 VAL A CA 1
ATOM 2131 C C . VAL A 1 273 ? -27.080 39.902 -40.031 1.00 37.03 273 VAL A C 1
ATOM 2133 O O . VAL A 1 273 ? -27.838 39.561 -39.126 1.00 37.03 273 VAL A O 1
ATOM 2136 N N . ASN A 1 274 ? -27.331 39.693 -41.322 1.00 37.59 274 ASN A N 1
ATOM 2137 C CA . ASN A 1 274 ? -28.537 39.092 -41.873 1.00 37.59 274 ASN A CA 1
ATOM 2138 C C . ASN A 1 274 ? -28.519 37.563 -41.748 1.00 37.59 274 ASN A C 1
ATOM 2140 O O . ASN A 1 274 ? -27.532 36.916 -42.089 1.00 37.59 274 ASN A O 1
ATOM 2144 N N . PHE A 1 275 ? -29.660 37.010 -41.346 1.00 31.70 275 PHE A N 1
ATOM 2145 C CA . PHE A 1 275 ? -30.038 35.611 -41.522 1.00 31.70 275 PHE A CA 1
ATOM 2146 C C . PHE A 1 275 ? -30.441 35.384 -42.987 1.00 31.70 275 PHE A C 1
ATOM 2148 O O . PHE A 1 275 ? -31.281 36.117 -43.508 1.00 31.70 275 PHE A O 1
ATOM 2155 N N . TRP A 1 276 ? -29.886 34.363 -43.637 1.00 32.84 276 TRP A N 1
ATOM 2156 C CA . TRP A 1 276 ? -30.432 33.807 -44.877 1.00 32.84 276 TRP A CA 1
ATOM 2157 C C . TRP A 1 276 ? -30.767 32.336 -44.646 1.00 32.84 276 TRP A C 1
ATOM 2159 O O . TRP A 1 276 ? -29.912 31.529 -44.293 1.00 32.84 276 TRP A O 1
ATOM 2169 N N . THR A 1 277 ? -32.036 32.005 -44.845 1.00 38.19 277 THR A N 1
ATOM 2170 C CA . THR A 1 277 ? -32.544 30.648 -45.033 1.00 38.19 277 THR A CA 1
ATOM 2171 C C . THR A 1 277 ? -32.319 30.219 -46.480 1.00 38.19 277 THR A C 1
ATOM 2173 O O . THR A 1 277 ? -32.650 30.969 -47.400 1.00 38.19 277 THR A O 1
ATOM 2176 N N . THR A 1 278 ? -31.859 28.991 -46.718 1.00 38.28 278 THR A N 1
ATOM 2177 C CA . THR A 1 278 ? -32.120 28.299 -47.988 1.00 38.28 278 THR A CA 1
ATOM 2178 C C . THR A 1 278 ? -32.332 26.808 -47.738 1.00 38.28 278 THR A C 1
ATOM 2180 O O . THR A 1 278 ? -31.608 26.156 -46.994 1.00 38.28 278 THR A O 1
ATOM 2183 N N . THR A 1 279 ? -33.420 26.342 -48.331 1.00 36.78 279 THR A N 1
ATOM 2184 C CA . THR A 1 279 ? -34.022 25.008 -48.414 1.00 36.78 279 THR A CA 1
ATOM 2185 C C . THR A 1 279 ? -33.113 23.926 -49.025 1.00 36.78 279 THR A C 1
ATOM 2187 O O . THR A 1 279 ? -32.222 24.246 -49.802 1.00 36.78 279 THR A O 1
ATOM 2190 N N . GLY A 1 280 ? -33.379 22.653 -48.680 1.00 37.03 280 GLY A N 1
ATOM 2191 C CA . GLY A 1 280 ? -32.588 21.447 -49.012 1.00 37.03 280 GLY A CA 1
ATOM 2192 C C . GLY A 1 280 ? -32.505 21.018 -50.491 1.00 37.03 280 GLY A C 1
ATOM 2193 O O . GLY A 1 280 ? -32.865 21.782 -51.384 1.00 37.03 280 GLY A O 1
ATOM 2194 N N . PRO A 1 281 ? -32.063 19.768 -50.762 1.00 45.06 281 PRO A N 1
ATOM 2195 C CA . PRO A 1 281 ? -33.056 18.691 -50.826 1.00 45.06 281 PRO A CA 1
ATOM 2196 C C . PRO A 1 281 ? -32.638 17.324 -50.242 1.00 45.06 281 PRO A C 1
ATOM 2198 O O . PRO A 1 281 ? -31.475 16.955 -50.127 1.00 45.06 281 PRO A O 1
ATOM 2201 N N . SER A 1 282 ? -33.690 16.570 -49.927 1.00 42.28 282 SER A N 1
ATOM 2202 C CA . SER A 1 282 ? -33.772 15.153 -49.565 1.00 42.28 282 SER A CA 1
ATOM 2203 C C . SER A 1 282 ? -33.442 14.230 -50.743 1.00 42.28 282 SER A C 1
ATOM 2205 O O . SER A 1 282 ? -34.075 14.392 -51.782 1.00 42.28 282 SER A O 1
ATOM 2207 N N . ILE A 1 283 ? -32.565 13.222 -50.575 1.00 42.03 283 ILE A N 1
ATOM 2208 C CA . ILE A 1 283 ? -32.522 12.019 -51.435 1.00 42.03 283 ILE A CA 1
ATOM 2209 C C . ILE A 1 283 ? -32.145 10.746 -50.635 1.00 42.03 283 ILE A C 1
ATOM 2211 O O . ILE A 1 283 ? -31.038 10.598 -50.136 1.00 42.03 283 ILE A O 1
ATOM 2215 N N . ARG A 1 284 ? -33.119 9.820 -50.633 1.00 39.41 284 ARG A N 1
ATOM 2216 C CA . ARG A 1 284 ? -33.101 8.337 -50.584 1.00 39.41 284 ARG A CA 1
ATOM 2217 C C . ARG A 1 284 ? -32.519 7.583 -49.382 1.00 39.41 284 ARG A C 1
ATOM 2219 O O . ARG A 1 284 ? -31.347 7.241 -49.314 1.00 39.41 284 ARG A O 1
ATOM 2226 N N . LYS A 1 285 ? -33.469 7.063 -48.596 1.00 43.94 285 LYS A N 1
ATOM 2227 C CA . LYS A 1 285 ? -33.457 5.669 -48.131 1.00 43.94 285 LYS A CA 1
ATOM 2228 C C . LYS A 1 285 ? -33.471 4.713 -49.333 1.00 43.94 285 LYS A C 1
ATOM 2230 O O . LYS A 1 285 ? -34.283 4.893 -50.242 1.00 43.94 285 LYS A O 1
ATOM 2235 N N . SER A 1 286 ? -32.678 3.650 -49.270 1.00 40.62 286 SER A N 1
ATOM 2236 C CA . SER A 1 286 ? -32.947 2.400 -49.985 1.00 40.62 286 SER A CA 1
ATOM 2237 C C . SER A 1 286 ? -32.702 1.196 -49.067 1.00 40.62 286 SER A C 1
ATOM 2239 O O . SER A 1 286 ? -31.856 1.291 -48.178 1.00 40.62 286 SER A O 1
ATOM 2241 N N . PRO A 1 287 ? -33.464 0.097 -49.229 1.00 52.59 287 PRO A N 1
ATOM 2242 C CA . PRO A 1 287 ? -33.619 -0.946 -48.219 1.00 52.59 287 PRO A CA 1
ATOM 2243 C C . PRO A 1 287 ? -32.918 -2.273 -48.575 1.00 52.59 287 PRO A C 1
ATOM 2245 O O . PRO A 1 287 ? -32.802 -2.613 -49.744 1.00 52.59 287 PRO A O 1
ATOM 2248 N N . ILE A 1 288 ? -32.556 -3.023 -47.525 1.00 44.88 288 ILE A N 1
ATOM 2249 C CA . ILE A 1 288 ? -32.654 -4.492 -47.343 1.00 44.88 288 ILE A CA 1
ATOM 2250 C C . ILE A 1 288 ? -32.088 -5.403 -48.457 1.00 44.88 288 ILE A C 1
ATOM 2252 O O . ILE A 1 288 ? -32.632 -5.448 -49.557 1.00 44.88 288 ILE A O 1
ATOM 2256 N N . ARG A 1 289 ? -31.171 -6.317 -48.090 1.00 36.84 289 ARG A N 1
ATOM 2257 C CA . ARG A 1 289 ? -31.445 -7.775 -48.119 1.00 36.84 289 ARG A CA 1
ATOM 2258 C C . ARG A 1 289 ? -30.419 -8.612 -47.335 1.00 36.84 289 ARG A C 1
ATOM 2260 O O . ARG A 1 289 ? -29.250 -8.243 -47.317 1.00 36.84 289 ARG A O 1
ATOM 2267 N N . PRO A 1 290 ? -30.870 -9.718 -46.711 1.00 59.03 290 PRO A N 1
ATOM 2268 C CA . PRO A 1 290 ? -30.026 -10.713 -46.061 1.00 59.03 290 PRO A CA 1
ATOM 2269 C C . PRO A 1 290 ? -29.619 -11.816 -47.048 1.00 59.03 290 PRO A C 1
ATOM 2271 O O . PRO A 1 290 ? -30.391 -12.120 -47.959 1.00 59.03 290 PRO A O 1
ATOM 2274 N N . PHE A 1 291 ? -28.457 -12.421 -46.811 1.00 50.66 291 PHE A N 1
ATOM 2275 C CA . PHE A 1 291 ? -28.135 -13.834 -47.024 1.00 50.66 291 PHE A CA 1
ATOM 2276 C C . PHE A 1 291 ? -26.979 -14.196 -46.093 1.00 50.66 291 PHE A C 1
ATOM 2278 O O . PHE A 1 291 ? -26.084 -13.335 -45.936 1.00 50.66 291 PHE A O 1
#

Radius of gyration: 38.87 Å; Cα contacts (8 Å, |Δi|>4): 413; chains: 1; bounding box: 104×104×84 Å

Secondary structure (DSSP, 8-state):
-----------------------------------------------------PPPPP------S-GGG-EEEETTEEEESSEEHHHHHHTT-EESS-TTSEEPTTEEEEEEEEEETTEEEEEEEEE-SSS-EEGGGSEEEEEEEETTSTTTTT--EEEGGGEETTT-BHHHHHHHH-S-SEEEE-SSEEEEEEEEETTEEEEEEEETTT-BEEEEEEEE---HHHHHHHHHHHS-----------PPPPP----------------PPP---------------------

Foldseek 3Di:
DDDDDDDDDDDDDDDDDDDDDDDDDDDDDDDDDDDDDDDDDDPPPPPPPPPPPPDQDDADEDDDQAQLQLWKDKPNRIDGPWDALVVVCVVVKDWPDFQQDKDAELGKDWQTWIDHPQAIWTWIWGHQHNGIGGSNGTIGFKTKAFCVDPRRVNIWMAGRPGQIAPDDFQVRCCVSHNQAPDWDDDPFKIKGWHDDDDFQIKIWIATPPGRGTGM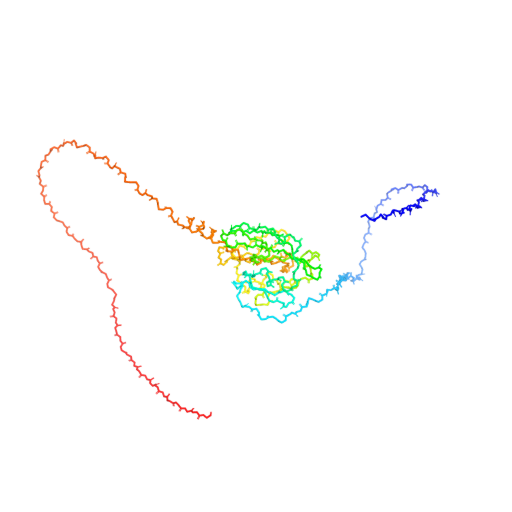IMGGHRDRPVVVVVVVVVPPPPPPPDDPDPDDDDDDDDDDDDDDDDDDDDDDDDDDDDDDDDDDDDDDDDDDDDDD